Protein AF-A0A553I169-F1 (afdb_monomer_lite)

Structure (mmCIF, N/CA/C/O backbone):
data_AF-A0A553I169-F1
#
_entry.id   AF-A0A553I169-F1
#
loop_
_atom_site.group_PDB
_atom_site.id
_atom_site.type_symbol
_atom_site.label_atom_id
_atom_site.label_alt_id
_atom_site.label_comp_id
_atom_site.label_asym_id
_atom_site.label_entity_id
_atom_site.label_seq_id
_atom_site.pdbx_PDB_ins_code
_atom_site.Cartn_x
_atom_site.Cartn_y
_atom_site.Cartn_z
_atom_site.occupancy
_atom_site.B_iso_or_equiv
_atom_site.auth_seq_id
_atom_site.auth_comp_id
_atom_site.auth_asym_id
_atom_site.auth_atom_id
_atom_site.pdbx_PDB_model_num
ATOM 1 N N . MET A 1 1 ? 27.462 -7.747 -18.722 1.00 52.16 1 MET A N 1
ATOM 2 C CA . MET A 1 1 ? 27.311 -6.477 -17.976 1.00 52.16 1 MET A CA 1
ATOM 3 C C . MET A 1 1 ? 26.216 -5.597 -18.587 1.00 52.16 1 MET A C 1
ATOM 5 O O . MET A 1 1 ? 26.545 -4.755 -19.415 1.00 52.16 1 MET A O 1
ATOM 9 N N . PRO A 1 2 ? 24.938 -5.774 -18.204 1.00 53.59 2 PRO A N 1
ATOM 10 C CA . PRO A 1 2 ? 23.901 -4.825 -18.609 1.00 53.59 2 PRO A CA 1
ATOM 11 C C . PRO A 1 2 ? 22.921 -4.260 -17.538 1.00 53.59 2 PRO A C 1
ATOM 13 O O . PRO A 1 2 ? 22.126 -3.408 -17.933 1.00 53.59 2 PRO A O 1
ATOM 16 N N . PRO A 1 3 ? 22.931 -4.581 -16.216 1.00 69.00 3 PRO A N 1
ATOM 17 C CA . PRO A 1 3 ? 21.865 -4.085 -15.322 1.00 69.00 3 PRO A CA 1
ATOM 18 C C . PRO A 1 3 ? 21.995 -2.585 -15.006 1.00 69.00 3 PRO A C 1
ATOM 20 O O . PRO A 1 3 ? 21.016 -1.916 -14.676 1.00 69.00 3 PRO A O 1
ATOM 23 N N . PHE A 1 4 ? 23.213 -2.036 -15.104 1.00 82.69 4 PHE A N 1
ATOM 24 C CA . PHE A 1 4 ? 23.515 -0.658 -14.706 1.00 82.69 4 PHE A CA 1
ATOM 25 C C . PHE A 1 4 ? 22.895 0.379 -15.637 1.00 82.69 4 PHE A C 1
ATOM 27 O O . PHE A 1 4 ? 22.300 1.339 -15.160 1.00 82.69 4 PHE A O 1
ATOM 34 N N . ALA A 1 5 ? 22.970 0.171 -16.954 1.00 87.75 5 ALA A N 1
ATOM 35 C CA . ALA A 1 5 ? 22.413 1.115 -17.919 1.00 87.75 5 ALA A CA 1
ATOM 36 C C . ALA A 1 5 ? 20.886 1.236 -17.776 1.00 87.75 5 ALA A C 1
ATOM 38 O O . ALA A 1 5 ? 20.375 2.353 -17.684 1.00 87.75 5 ALA A O 1
ATOM 39 N N . VAL A 1 6 ? 20.180 0.101 -17.666 1.00 89.06 6 VAL A N 1
ATOM 40 C CA . VAL A 1 6 ? 18.721 0.068 -17.455 1.00 89.06 6 VAL A CA 1
ATOM 41 C C . VAL A 1 6 ? 18.360 0.708 -16.110 1.00 89.06 6 VAL A C 1
ATOM 43 O O . VAL A 1 6 ? 17.487 1.571 -16.050 1.00 89.06 6 VAL A O 1
ATOM 46 N N . SER A 1 7 ? 19.083 0.370 -15.035 1.00 88.50 7 SER A N 1
ATOM 47 C CA . SER A 1 7 ? 18.861 0.969 -13.709 1.00 88.50 7 SER A CA 1
ATOM 48 C C . SER A 1 7 ? 19.050 2.490 -13.729 1.00 88.50 7 SER A C 1
ATOM 50 O O . SER A 1 7 ? 18.221 3.224 -13.194 1.00 88.50 7 SER A O 1
ATOM 52 N N . CYS A 1 8 ? 20.102 2.997 -14.383 1.00 89.50 8 CYS A N 1
ATOM 53 C CA . CYS A 1 8 ? 20.319 4.434 -14.552 1.00 89.50 8 CYS A CA 1
ATOM 54 C C . CYS A 1 8 ? 19.225 5.099 -15.393 1.00 89.50 8 CYS A C 1
ATOM 56 O O . CYS A 1 8 ? 18.852 6.236 -15.101 1.00 89.50 8 CYS A O 1
ATOM 58 N N . ALA A 1 9 ? 18.709 4.414 -16.417 1.00 92.50 9 ALA A N 1
ATOM 59 C CA . ALA A 1 9 ? 17.597 4.910 -17.219 1.00 92.50 9 ALA A CA 1
ATOM 60 C C . ALA A 1 9 ? 16.331 5.082 -16.369 1.00 92.50 9 ALA A C 1
ATOM 62 O O . ALA A 1 9 ? 15.716 6.148 -16.415 1.00 92.50 9 ALA A O 1
ATOM 63 N N . VAL A 1 10 ? 16.005 4.086 -15.536 1.00 92.06 10 VAL A N 1
ATOM 64 C CA . VAL A 1 10 ? 14.872 4.136 -14.598 1.00 92.06 10 VAL A CA 1
ATOM 65 C C . VAL A 1 10 ? 15.069 5.228 -13.544 1.00 92.06 10 VAL A C 1
ATOM 67 O O . VAL A 1 10 ? 14.184 6.062 -13.369 1.00 92.06 10 VAL A O 1
ATOM 70 N N . LEU A 1 11 ? 16.244 5.297 -12.902 1.00 90.94 11 LEU A N 1
ATOM 71 C CA . LEU A 1 11 ? 16.564 6.321 -11.893 1.00 90.94 11 LEU A CA 1
ATOM 72 C C . LEU A 1 11 ? 16.390 7.745 -12.421 1.00 90.94 11 LEU A C 1
ATOM 74 O O . LEU A 1 11 ? 15.951 8.634 -11.699 1.00 90.94 11 LEU A O 1
ATOM 78 N N . ARG A 1 12 ? 16.744 7.962 -13.688 1.00 92.88 12 ARG A N 1
ATOM 79 C CA . ARG A 1 12 ? 16.641 9.267 -14.346 1.00 92.88 12 ARG A CA 1
ATOM 80 C C . ARG A 1 12 ? 15.299 9.482 -15.047 1.00 92.88 12 ARG A C 1
ATOM 82 O O . ARG A 1 12 ? 15.138 10.519 -15.680 1.00 92.88 12 ARG A O 1
ATOM 89 N N . SER A 1 13 ? 14.376 8.514 -14.990 1.00 92.62 13 SER A N 1
ATOM 90 C CA . SER A 1 13 ? 13.138 8.490 -15.789 1.00 92.62 13 SER A CA 1
ATOM 91 C C . SER A 1 13 ? 13.378 8.829 -17.272 1.00 92.62 13 SER A C 1
ATOM 93 O O . SER A 1 13 ? 12.584 9.512 -17.917 1.00 92.62 13 SER A O 1
ATOM 95 N N . ASN A 1 14 ? 14.512 8.386 -17.826 1.00 95.62 14 ASN A N 1
ATOM 96 C CA . ASN A 1 14 ? 14.906 8.687 -19.198 1.00 95.62 14 ASN A CA 1
ATOM 97 C C . ASN A 1 14 ? 14.327 7.630 -20.144 1.00 95.62 14 ASN A C 1
ATOM 99 O O . ASN A 1 14 ? 14.966 6.614 -20.410 1.00 95.62 14 ASN A O 1
ATOM 103 N N . LEU A 1 15 ? 13.125 7.892 -20.664 1.00 95.50 15 LEU A N 1
ATOM 104 C CA . LEU A 1 15 ? 12.376 6.952 -21.509 1.00 95.50 15 LEU A CA 1
ATOM 105 C C . LEU A 1 15 ? 13.131 6.549 -22.785 1.00 95.50 15 LEU A C 1
ATOM 107 O O . LEU A 1 15 ? 13.039 5.401 -23.206 1.00 95.50 15 LEU A O 1
ATOM 111 N N . LYS A 1 16 ? 13.916 7.461 -23.378 1.00 95.38 16 LYS A N 1
ATOM 112 C CA . LYS A 1 16 ? 14.703 7.178 -24.591 1.00 95.38 16 LYS A CA 1
ATOM 113 C C . LYS A 1 16 ? 15.880 6.250 -24.302 1.00 95.38 16 LYS A C 1
ATOM 115 O O . LYS A 1 16 ? 16.169 5.350 -25.080 1.00 95.38 16 LYS A O 1
ATOM 120 N N . LEU A 1 17 ? 16.577 6.474 -23.188 1.00 92.62 17 LEU A N 1
ATOM 121 C CA . LEU A 1 17 ? 17.628 5.554 -22.761 1.00 92.62 17 LEU A CA 1
ATOM 122 C C . LEU A 1 17 ? 17.018 4.207 -22.373 1.00 92.62 17 LEU A C 1
ATOM 124 O O . LEU A 1 17 ? 17.560 3.173 -22.741 1.00 92.62 17 LEU A O 1
ATOM 128 N N . LEU A 1 18 ? 15.873 4.226 -21.688 1.00 93.38 18 LEU A N 1
ATOM 129 C CA . LEU A 1 18 ? 15.174 3.017 -21.286 1.00 93.38 18 LEU A CA 1
ATOM 130 C C . LEU A 1 18 ? 14.779 2.179 -22.505 1.00 93.38 18 LEU A C 1
ATOM 132 O O . LEU A 1 18 ? 15.125 1.004 -22.533 1.00 93.38 18 LEU A O 1
ATOM 136 N N . SER A 1 19 ? 14.154 2.767 -23.533 1.00 93.62 19 SER A N 1
ATOM 137 C CA . SER A 1 19 ? 13.782 2.037 -24.755 1.00 93.62 19 SER A CA 1
ATOM 138 C C . SER A 1 19 ? 14.992 1.383 -25.420 1.00 93.62 19 SER A C 1
ATOM 140 O O . SER A 1 19 ? 14.966 0.185 -25.674 1.00 93.62 19 SER A O 1
ATOM 142 N N . LEU A 1 20 ? 16.087 2.133 -25.595 1.00 91.88 20 LEU A N 1
ATOM 143 C CA . LEU A 1 20 ? 17.334 1.612 -26.165 1.00 91.88 20 LEU A CA 1
ATOM 144 C C . LEU A 1 20 ? 17.902 0.452 -25.343 1.00 91.88 20 LEU A C 1
ATOM 146 O O . LEU A 1 20 ? 18.415 -0.512 -25.897 1.00 91.88 20 LEU A O 1
ATOM 150 N N . THR A 1 21 ? 17.825 0.538 -24.014 1.00 90.00 21 THR A N 1
ATOM 151 C CA . THR A 1 21 ? 18.321 -0.535 -23.149 1.00 90.00 21 THR A CA 1
ATOM 152 C C . THR A 1 21 ? 17.397 -1.751 -23.114 1.00 90.00 21 THR A C 1
ATOM 154 O O . THR A 1 21 ? 17.889 -2.853 -22.924 1.00 90.00 21 THR A O 1
ATOM 157 N N . LEU A 1 22 ? 16.088 -1.581 -23.313 1.00 89.31 22 LEU A N 1
ATOM 158 C CA . LEU A 1 22 ? 15.131 -2.690 -23.370 1.00 89.31 22 LEU A CA 1
ATOM 159 C C . LEU A 1 22 ? 15.202 -3.458 -24.701 1.00 89.31 22 LEU A C 1
ATOM 161 O O . LEU A 1 22 ? 14.877 -4.636 -24.742 1.00 89.31 22 LEU A O 1
ATOM 165 N N . GLU A 1 23 ? 15.647 -2.816 -25.783 1.00 88.62 23 GLU A N 1
ATOM 166 C CA . GLU A 1 23 ? 15.855 -3.465 -27.090 1.00 88.62 23 GLU A CA 1
ATOM 167 C C . GLU A 1 23 ? 17.061 -4.415 -27.107 1.00 88.62 23 GLU A C 1
ATOM 169 O O . GLU A 1 23 ? 17.112 -5.365 -27.891 1.00 88.62 23 GLU A O 1
ATOM 174 N N . VAL A 1 24 ? 18.047 -4.176 -26.243 1.00 85.94 24 VAL A N 1
ATOM 175 C CA . VAL A 1 24 ? 19.150 -5.115 -26.044 1.00 85.94 24 VAL A CA 1
ATOM 176 C C . VAL A 1 24 ? 18.611 -6.252 -25.177 1.00 85.94 24 VAL A C 1
ATOM 178 O O . VAL A 1 24 ? 18.041 -5.970 -24.130 1.00 85.94 24 VAL A O 1
ATOM 181 N N . ASN A 1 25 ? 18.792 -7.513 -25.599 1.00 76.69 25 ASN A N 1
ATOM 182 C CA . ASN A 1 25 ? 18.323 -8.736 -24.917 1.00 76.69 25 ASN A CA 1
ATOM 183 C C . ASN A 1 25 ? 18.993 -8.928 -23.538 1.00 76.69 25 ASN A C 1
ATOM 185 O O . ASN A 1 25 ? 19.848 -9.792 -23.335 1.00 76.69 25 ASN A O 1
ATOM 189 N N . ILE A 1 26 ? 18.669 -8.029 -22.619 1.00 79.62 26 ILE A N 1
ATOM 190 C CA . ILE A 1 26 ? 19.157 -7.924 -21.256 1.00 79.62 26 ILE A CA 1
ATOM 191 C C . ILE A 1 26 ? 18.136 -8.619 -20.368 1.00 79.62 26 ILE A C 1
ATOM 193 O O . ILE A 1 26 ? 16.936 -8.465 -20.558 1.00 79.62 26 ILE A O 1
ATOM 197 N N . ASP A 1 27 ? 18.613 -9.330 -19.353 1.00 81.44 27 ASP A N 1
ATOM 198 C CA . ASP A 1 27 ? 17.751 -9.799 -18.274 1.00 81.44 27 ASP A CA 1
ATOM 199 C C . ASP A 1 27 ? 17.153 -8.597 -17.517 1.00 81.44 27 ASP A C 1
ATOM 201 O O . ASP A 1 27 ? 17.827 -7.944 -16.714 1.00 81.44 27 ASP A O 1
ATOM 205 N N . HIS A 1 28 ? 15.893 -8.273 -17.818 1.00 79.12 28 HIS A N 1
ATOM 206 C CA . HIS A 1 28 ? 15.157 -7.171 -17.197 1.00 79.12 28 HIS A CA 1
ATOM 207 C C . HIS A 1 28 ? 14.684 -7.492 -15.768 1.00 79.12 28 HIS A C 1
ATOM 209 O O . HIS A 1 28 ? 14.192 -6.599 -15.078 1.00 79.12 28 HIS A O 1
ATOM 215 N N . ASN A 1 29 ? 14.867 -8.732 -15.307 1.00 80.50 29 ASN A N 1
ATOM 216 C CA . ASN A 1 29 ? 14.514 -9.180 -13.960 1.00 80.50 29 ASN A CA 1
ATOM 217 C C . ASN A 1 29 ? 15.725 -9.221 -13.023 1.00 80.50 29 ASN A C 1
ATOM 219 O O . ASN A 1 29 ? 15.585 -9.502 -11.831 1.00 80.50 29 ASN A O 1
ATOM 223 N N . ALA A 1 30 ? 16.914 -8.878 -13.529 1.00 73.88 30 ALA A N 1
ATOM 224 C CA . ALA A 1 30 ? 18.089 -8.691 -12.699 1.00 73.88 30 ALA A CA 1
ATOM 225 C C . ALA A 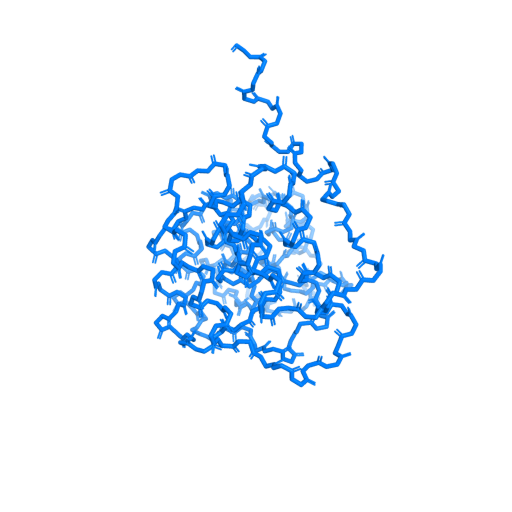1 30 ? 17.801 -7.659 -11.594 1.00 73.88 30 ALA A C 1
ATOM 227 O O . ALA A 1 30 ? 17.302 -6.559 -11.855 1.00 73.88 30 ALA A O 1
ATOM 228 N N . SER A 1 31 ? 18.142 -8.012 -10.351 1.00 72.50 31 SER A N 1
ATOM 229 C CA . SER A 1 31 ? 17.978 -7.117 -9.204 1.00 72.50 31 SER A CA 1
ATOM 230 C C . SER A 1 31 ? 18.647 -5.773 -9.477 1.00 72.50 31 SER A C 1
ATOM 232 O O . SER A 1 31 ? 19.789 -5.702 -9.944 1.00 72.50 31 SER A O 1
ATOM 234 N N . THR A 1 32 ? 17.951 -4.694 -9.129 1.00 72.25 32 THR A N 1
ATOM 235 C CA . THR A 1 32 ? 18.554 -3.361 -9.115 1.00 72.25 32 THR A CA 1
ATOM 236 C C . THR A 1 32 ? 19.642 -3.278 -8.042 1.00 72.25 32 THR A C 1
ATOM 238 O O . THR A 1 32 ? 19.737 -4.124 -7.148 1.00 72.25 32 THR A O 1
ATOM 241 N N . PHE A 1 33 ? 20.491 -2.253 -8.129 1.00 67.12 33 PHE A N 1
ATOM 242 C CA . PHE A 1 33 ? 21.514 -2.004 -7.115 1.00 67.12 33 PHE A CA 1
ATOM 243 C C . PHE A 1 33 ? 20.865 -1.685 -5.759 1.00 67.12 33 PHE A C 1
ATOM 245 O O . PHE A 1 33 ? 20.142 -0.698 -5.629 1.00 67.12 33 PHE A O 1
ATOM 252 N N . GLY A 1 34 ? 21.181 -2.479 -4.733 1.00 65.62 34 GLY A N 1
ATOM 253 C CA . GLY A 1 34 ? 20.819 -2.202 -3.341 1.00 65.62 34 GLY A CA 1
ATOM 254 C C . GLY A 1 34 ? 19.431 -2.703 -2.930 1.00 65.62 34 GLY A C 1
ATOM 255 O O . GLY A 1 34 ? 19.022 -3.804 -3.276 1.00 65.62 34 GLY A O 1
ATOM 256 N N . THR A 1 35 ? 18.720 -1.901 -2.136 1.00 64.19 35 THR A N 1
ATOM 257 C CA . THR A 1 35 ? 17.487 -2.281 -1.414 1.00 64.19 35 THR A CA 1
ATOM 258 C C . THR A 1 35 ? 16.192 -1.982 -2.181 1.00 64.19 35 THR A C 1
ATOM 260 O O . THR A 1 35 ? 15.101 -1.992 -1.604 1.00 64.19 35 THR A O 1
ATOM 263 N N . TYR A 1 36 ? 16.286 -1.656 -3.473 1.00 68.44 36 TYR A N 1
ATOM 264 C CA . TYR A 1 36 ? 15.130 -1.247 -4.279 1.00 68.44 36 TYR A CA 1
ATOM 265 C C . TYR A 1 36 ? 14.386 -2.419 -4.933 1.00 68.44 36 TYR A C 1
ATOM 267 O O . TYR A 1 36 ? 13.256 -2.227 -5.372 1.00 68.44 36 TYR A O 1
ATOM 275 N N . GLY A 1 37 ? 14.955 -3.629 -4.945 1.00 80.00 37 GLY A N 1
ATOM 276 C CA . GLY A 1 37 ? 14.309 -4.809 -5.526 1.00 80.00 37 GLY A CA 1
ATOM 277 C C . GLY A 1 37 ? 14.298 -4.768 -7.058 1.00 80.00 37 GLY A C 1
ATOM 278 O O . GLY A 1 37 ? 15.352 -4.614 -7.680 1.00 80.00 37 GLY A O 1
ATOM 279 N N . THR A 1 38 ? 13.120 -4.912 -7.671 1.00 87.12 38 THR A N 1
ATOM 280 C CA . THR A 1 38 ? 12.942 -4.934 -9.135 1.00 87.12 38 THR A CA 1
ATOM 281 C C . THR A 1 38 ? 13.004 -3.537 -9.763 1.00 87.12 38 THR A C 1
ATOM 283 O O . THR A 1 38 ? 12.802 -2.515 -9.099 1.00 87.12 38 THR A O 1
ATOM 286 N N . LEU A 1 39 ? 13.245 -3.473 -11.079 1.00 90.62 39 LEU A N 1
ATOM 287 C CA . LEU A 1 39 ? 13.187 -2.216 -11.839 1.00 90.62 39 LEU A CA 1
ATOM 288 C C . LEU A 1 39 ? 11.803 -1.562 -11.761 1.00 90.62 39 LEU A C 1
ATOM 290 O O . LEU A 1 39 ? 11.708 -0.337 -11.676 1.00 90.62 39 LEU A O 1
ATOM 294 N N . LEU A 1 40 ? 10.737 -2.370 -11.755 1.00 92.06 40 LEU A N 1
ATOM 295 C CA . LEU A 1 40 ? 9.370 -1.876 -11.612 1.00 92.06 40 LEU A CA 1
ATOM 296 C C . LEU A 1 40 ? 9.160 -1.222 -10.244 1.00 92.06 40 LEU A C 1
ATOM 298 O O . LEU A 1 40 ? 8.674 -0.094 -10.173 1.00 92.06 40 LEU A O 1
ATOM 302 N N . ARG A 1 41 ? 9.598 -1.874 -9.163 1.00 88.50 41 ARG A N 1
ATOM 303 C CA . ARG A 1 41 ? 9.516 -1.311 -7.811 1.00 88.50 41 ARG A CA 1
ATOM 304 C C . ARG A 1 41 ? 10.289 -0.002 -7.690 1.00 88.50 41 ARG A C 1
ATOM 306 O O . ARG A 1 41 ? 9.804 0.943 -7.065 1.00 88.50 41 ARG A O 1
ATOM 313 N N . LEU A 1 42 ? 11.458 0.094 -8.321 1.00 89.06 42 LEU A N 1
ATOM 314 C CA . LEU A 1 42 ? 12.205 1.346 -8.397 1.00 89.06 42 LEU A CA 1
ATOM 315 C C . LEU A 1 42 ? 11.410 2.441 -9.131 1.00 89.06 42 LEU A C 1
ATOM 317 O O . LEU A 1 42 ? 11.284 3.549 -8.612 1.00 89.06 42 LEU A O 1
ATOM 321 N N . ALA A 1 43 ? 10.822 2.135 -10.290 1.00 92.75 43 ALA A N 1
ATOM 322 C CA . ALA A 1 43 ? 10.007 3.084 -11.050 1.00 92.75 43 ALA A CA 1
ATOM 323 C C . ALA A 1 43 ? 8.779 3.579 -10.259 1.00 92.75 43 ALA A C 1
ATOM 325 O O . ALA A 1 43 ? 8.507 4.781 -10.225 1.00 92.75 43 ALA A O 1
ATOM 326 N N . LEU A 1 44 ? 8.088 2.673 -9.560 1.00 91.25 44 LEU A N 1
ATOM 327 C CA . LEU A 1 44 ? 6.946 2.983 -8.695 1.00 91.25 44 LEU A CA 1
ATOM 328 C C . LEU A 1 44 ? 7.350 3.799 -7.453 1.00 91.25 44 LEU A C 1
ATOM 330 O O . LEU A 1 44 ? 6.599 4.661 -6.993 1.00 91.25 44 LEU A O 1
ATOM 334 N N . ARG A 1 45 ? 8.548 3.581 -6.896 1.00 87.94 45 ARG A N 1
ATOM 335 C CA . ARG A 1 45 ? 9.083 4.423 -5.809 1.00 87.94 45 ARG A CA 1
ATOM 336 C C . ARG A 1 45 ? 9.374 5.847 -6.276 1.00 87.94 45 ARG A C 1
ATOM 338 O O . ARG A 1 45 ? 9.117 6.781 -5.524 1.00 87.94 45 ARG A O 1
ATOM 345 N N . LEU A 1 46 ? 9.841 6.003 -7.512 1.00 89.94 46 LEU A N 1
ATOM 346 C CA . LEU A 1 46 ? 10.114 7.297 -8.145 1.00 89.94 46 LEU A CA 1
ATOM 347 C C . LEU A 1 46 ? 8.861 7.982 -8.719 1.00 89.94 46 LEU A C 1
ATOM 349 O O . LEU A 1 46 ? 8.988 9.029 -9.348 1.00 89.94 46 LEU A O 1
ATOM 353 N N . ASN A 1 47 ? 7.667 7.404 -8.529 1.00 92.69 47 ASN A N 1
ATOM 354 C CA . ASN A 1 47 ? 6.406 7.889 -9.101 1.00 92.69 47 ASN A CA 1
ATOM 355 C C . ASN A 1 47 ? 6.457 8.062 -10.637 1.00 92.69 47 ASN A C 1
ATOM 357 O O . ASN A 1 47 ? 5.883 8.985 -11.212 1.00 92.69 47 ASN A O 1
ATOM 361 N N . SER A 1 48 ? 7.189 7.181 -11.323 1.00 94.44 48 SER A N 1
ATOM 362 C CA . SER A 1 48 ? 7.393 7.257 -12.770 1.00 94.44 48 SER A CA 1
ATOM 363 C C . SER A 1 48 ? 6.444 6.296 -13.488 1.00 94.44 48 SER A C 1
ATOM 365 O O . SER A 1 48 ? 6.819 5.179 -13.858 1.00 94.44 48 SER A O 1
ATOM 367 N N . ILE A 1 49 ? 5.188 6.721 -13.672 1.00 93.50 49 ILE A N 1
ATOM 368 C CA . ILE A 1 49 ? 4.122 5.913 -14.297 1.00 93.50 49 ILE A CA 1
ATOM 369 C C . ILE A 1 49 ? 4.527 5.443 -15.700 1.00 93.50 49 ILE A C 1
ATOM 371 O O . ILE A 1 49 ? 4.472 4.253 -15.996 1.00 93.50 49 ILE A O 1
ATOM 375 N N . GLN A 1 50 ? 5.010 6.353 -16.553 1.00 95.50 50 GLN A N 1
ATOM 376 C CA . GLN A 1 50 ? 5.403 6.011 -17.927 1.00 95.50 50 GLN A CA 1
ATOM 377 C C . GLN A 1 50 ? 6.544 4.989 -17.969 1.00 95.50 50 GLN A C 1
ATOM 379 O O . GLN A 1 50 ? 6.499 4.035 -18.746 1.00 95.50 50 GLN A O 1
ATOM 384 N N . THR A 1 51 ? 7.532 5.138 -17.084 1.00 95.50 51 THR A N 1
ATOM 385 C CA . THR A 1 51 ? 8.616 4.158 -16.937 1.00 95.50 51 THR A CA 1
ATOM 386 C C . THR A 1 51 ? 8.066 2.806 -16.485 1.00 95.50 51 THR A C 1
ATOM 388 O O . THR A 1 51 ? 8.432 1.781 -17.050 1.00 95.50 51 THR A O 1
ATOM 391 N N . SER A 1 52 ? 7.131 2.793 -15.531 1.00 95.50 52 SER A N 1
ATOM 392 C CA . SER A 1 52 ? 6.483 1.567 -15.043 1.00 95.50 52 SER A CA 1
ATOM 393 C C . SER A 1 52 ? 5.722 0.843 -16.161 1.00 95.50 52 SER A C 1
ATOM 395 O O . SER A 1 52 ? 5.876 -0.365 -16.327 1.00 95.50 52 SER A O 1
ATOM 397 N N . ILE A 1 53 ? 4.976 1.577 -16.995 1.00 95.44 53 ILE A N 1
ATOM 398 C CA . ILE A 1 53 ? 4.272 1.027 -18.164 1.00 95.44 53 ILE A CA 1
ATOM 399 C C . ILE A 1 53 ? 5.260 0.436 -19.178 1.00 95.44 53 ILE A C 1
ATOM 401 O O . ILE A 1 53 ? 5.020 -0.651 -19.704 1.00 95.44 53 ILE A O 1
ATOM 405 N N . MET A 1 54 ? 6.370 1.125 -19.469 1.00 95.25 54 MET A N 1
ATOM 406 C CA . MET A 1 54 ? 7.402 0.606 -20.376 1.00 95.25 54 MET A CA 1
ATOM 407 C C . MET A 1 54 ? 8.034 -0.685 -19.849 1.00 95.25 54 MET A C 1
ATOM 409 O O . MET A 1 54 ? 8.183 -1.639 -20.608 1.00 95.25 54 MET A O 1
ATOM 413 N N . LEU A 1 55 ? 8.354 -0.736 -18.554 1.00 94.00 55 LEU A N 1
ATOM 414 C CA . LEU A 1 55 ? 8.917 -1.925 -17.910 1.00 94.00 55 LEU A CA 1
ATOM 415 C C . LEU A 1 55 ? 7.935 -3.104 -17.941 1.00 94.00 55 LEU A C 1
ATOM 417 O O . LEU A 1 55 ? 8.326 -4.217 -18.280 1.00 94.00 55 LEU A O 1
ATOM 421 N N . LEU A 1 56 ? 6.646 -2.862 -17.685 1.00 94.00 56 LEU A N 1
ATOM 422 C CA . LEU A 1 56 ? 5.620 -3.896 -17.834 1.00 94.00 56 LEU A CA 1
ATOM 423 C C . LEU A 1 56 ? 5.536 -4.394 -19.278 1.00 94.00 56 LEU A C 1
ATOM 425 O O . LEU A 1 56 ? 5.504 -5.598 -19.514 1.00 94.00 56 LEU A O 1
ATOM 429 N N . LYS A 1 57 ? 5.545 -3.509 -20.278 1.00 93.56 57 LYS A N 1
ATOM 430 C CA . LYS A 1 57 ? 5.544 -3.933 -21.690 1.00 93.56 57 LYS A CA 1
ATOM 431 C C . LYS A 1 57 ? 6.761 -4.787 -22.058 1.00 93.56 57 LYS A C 1
ATOM 433 O O . LYS A 1 57 ? 6.623 -5.666 -22.900 1.00 93.56 57 LYS A O 1
ATOM 438 N N . ALA A 1 58 ? 7.900 -4.568 -21.406 1.00 91.38 58 ALA A N 1
ATOM 439 C CA . ALA A 1 58 ? 9.107 -5.376 -21.572 1.00 91.38 58 ALA A CA 1
ATOM 440 C C . ALA A 1 58 ? 9.079 -6.723 -20.824 1.00 91.38 58 ALA A C 1
ATOM 442 O O . ALA A 1 58 ? 10.035 -7.485 -20.915 1.00 91.38 58 ALA A O 1
ATOM 443 N N . GLY A 1 59 ? 8.000 -7.032 -20.096 1.00 90.69 59 GLY A N 1
ATOM 444 C CA . GLY A 1 59 ? 7.848 -8.311 -19.401 1.00 90.69 59 GLY A CA 1
ATOM 445 C C . GLY A 1 59 ? 8.602 -8.401 -18.076 1.00 90.69 59 GLY A C 1
ATOM 446 O O . GLY A 1 59 ? 8.903 -9.507 -17.648 1.00 90.69 59 GLY A O 1
ATOM 447 N N . VAL A 1 60 ? 8.900 -7.264 -17.434 1.00 89.81 60 VAL A N 1
ATOM 448 C CA . VAL A 1 60 ? 9.514 -7.256 -16.097 1.00 89.81 60 VAL A CA 1
ATOM 449 C C . VAL A 1 60 ? 8.606 -7.948 -15.081 1.00 89.81 60 VAL A C 1
ATOM 451 O O . VAL A 1 60 ? 7.393 -7.708 -15.055 1.00 89.81 60 VAL A O 1
ATOM 454 N N . ASP A 1 61 ? 9.220 -8.757 -14.221 1.00 87.81 61 ASP A N 1
ATOM 455 C CA . ASP A 1 61 ? 8.564 -9.463 -13.133 1.00 87.81 61 ASP A CA 1
ATOM 456 C C . ASP A 1 61 ? 7.937 -8.479 -12.145 1.00 87.81 61 ASP A C 1
ATOM 458 O O . ASP A 1 61 ? 8.524 -7.487 -11.699 1.00 87.81 61 ASP A O 1
ATOM 462 N N . VAL A 1 62 ? 6.701 -8.796 -11.796 1.00 90.12 62 VAL A N 1
ATOM 463 C CA . VAL A 1 62 ? 5.858 -8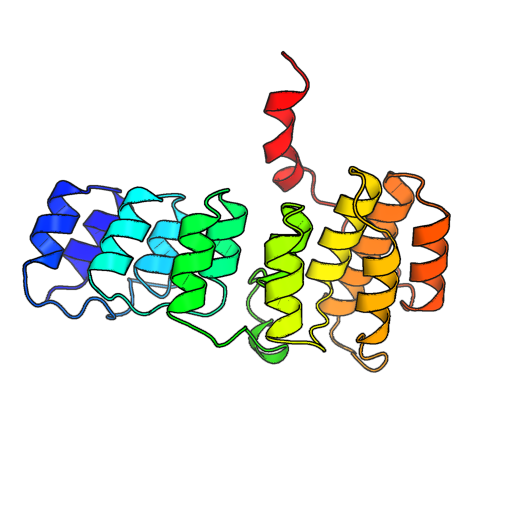.050 -10.870 1.00 90.12 62 VAL A CA 1
ATOM 464 C C . VAL A 1 62 ? 5.889 -8.722 -9.507 1.00 90.12 62 VAL A C 1
ATOM 466 O O . VAL A 1 62 ? 5.678 -9.929 -9.386 1.00 90.12 62 VAL A O 1
ATOM 469 N N . THR A 1 63 ? 6.119 -7.939 -8.463 1.00 85.94 63 THR A N 1
ATOM 470 C CA . THR A 1 63 ? 6.235 -8.433 -7.088 1.00 85.94 63 THR A CA 1
ATOM 471 C C . THR A 1 63 ? 5.041 -8.035 -6.232 1.00 85.94 63 THR A C 1
ATOM 473 O O . THR A 1 63 ? 4.212 -7.201 -6.615 1.00 85.94 63 THR A O 1
ATOM 476 N N . HIS A 1 64 ? 4.943 -8.654 -5.055 1.00 79.75 64 HIS A N 1
ATOM 477 C CA . HIS A 1 64 ? 3.926 -8.303 -4.076 1.00 79.75 64 HIS A CA 1
ATOM 478 C C . HIS A 1 64 ? 4.023 -6.808 -3.725 1.00 79.75 64 HIS A C 1
ATOM 480 O O . HIS A 1 64 ? 5.106 -6.236 -3.605 1.00 79.75 64 HIS A O 1
ATOM 486 N N . GLY A 1 65 ? 2.872 -6.143 -3.630 1.00 84.75 65 GLY A N 1
ATOM 487 C CA . GLY A 1 65 ? 2.793 -4.717 -3.307 1.00 84.75 65 GLY A CA 1
ATOM 488 C C . GLY A 1 65 ? 3.023 -3.748 -4.477 1.00 84.75 65 GLY A C 1
ATOM 489 O O . GLY A 1 65 ? 2.703 -2.569 -4.328 1.00 84.75 65 GLY A O 1
ATOM 490 N N . ASP A 1 66 ? 3.485 -4.192 -5.655 1.00 89.94 66 ASP A N 1
ATOM 491 C CA . ASP A 1 66 ? 3.623 -3.302 -6.823 1.00 89.94 66 ASP A CA 1
ATOM 492 C C . ASP A 1 66 ? 2.257 -2.754 -7.280 1.00 89.94 66 ASP A C 1
ATOM 494 O O . ASP A 1 66 ? 2.116 -1.560 -7.555 1.00 89.94 66 ASP A O 1
ATOM 498 N N . SER A 1 67 ? 1.216 -3.593 -7.268 1.00 91.44 67 SER A N 1
ATOM 499 C CA . SER A 1 67 ? -0.163 -3.187 -7.586 1.00 91.44 67 SER A CA 1
ATOM 500 C C . SER A 1 67 ? -0.725 -2.204 -6.557 1.00 91.44 67 SER A C 1
ATOM 502 O O . SER A 1 67 ? -1.352 -1.203 -6.916 1.00 91.44 67 SER A O 1
ATOM 504 N N . ALA A 1 68 ? -0.459 -2.454 -5.273 1.00 89.94 68 ALA A N 1
ATOM 505 C CA . ALA A 1 68 ? -0.843 -1.572 -4.180 1.00 89.94 68 ALA A CA 1
ATOM 506 C C . ALA A 1 68 ? -0.159 -0.207 -4.316 1.00 89.94 68 ALA A C 1
ATOM 508 O O . ALA A 1 68 ? -0.812 0.831 -4.214 1.00 89.94 68 ALA A O 1
ATOM 509 N N . ARG A 1 69 ? 1.142 -0.189 -4.629 1.00 90.50 69 ARG A N 1
ATOM 510 C CA . ARG A 1 69 ? 1.888 1.052 -4.839 1.00 90.50 69 ARG A CA 1
ATOM 511 C C . ARG A 1 69 ? 1.365 1.827 -6.042 1.00 90.50 69 ARG A C 1
ATOM 513 O O . ARG A 1 69 ? 1.119 3.016 -5.892 1.00 90.50 69 ARG A O 1
ATOM 520 N N . ALA A 1 70 ? 1.150 1.185 -7.190 1.00 92.38 70 ALA A N 1
ATOM 521 C CA . ALA A 1 70 ? 0.557 1.840 -8.359 1.00 92.38 70 ALA A CA 1
ATOM 522 C C . ALA A 1 70 ? -0.817 2.455 -8.041 1.00 92.38 70 ALA A C 1
ATOM 524 O O . ALA A 1 70 ? -1.082 3.602 -8.397 1.00 92.38 70 ALA A O 1
ATOM 525 N N . THR A 1 71 ? -1.638 1.737 -7.268 1.00 90.62 71 THR A N 1
ATOM 526 C CA . THR A 1 71 ? -2.935 2.232 -6.785 1.00 90.62 71 THR A CA 1
ATOM 527 C C . THR A 1 71 ? -2.779 3.493 -5.930 1.00 90.62 71 THR A C 1
ATOM 529 O O . THR A 1 71 ? -3.493 4.469 -6.151 1.00 90.62 71 THR A O 1
ATOM 532 N N . LEU A 1 72 ? -1.819 3.520 -4.998 1.00 89.56 72 LEU A N 1
ATOM 533 C CA . LEU A 1 72 ? -1.533 4.701 -4.170 1.00 89.56 72 LEU A CA 1
ATOM 534 C C . LEU A 1 72 ? -1.038 5.910 -4.971 1.00 89.56 72 LEU A C 1
ATOM 536 O O . LEU A 1 72 ? -1.247 7.042 -4.545 1.00 89.56 72 LEU A O 1
ATOM 540 N N . LEU A 1 73 ? -0.389 5.690 -6.117 1.00 89.62 73 LEU A N 1
ATOM 541 C CA . LEU A 1 73 ? 0.016 6.769 -7.024 1.00 89.62 73 LEU A CA 1
ATOM 542 C C . LEU A 1 73 ? -1.165 7.352 -7.821 1.00 89.62 73 LEU A C 1
ATOM 544 O O . LEU A 1 73 ? -0.985 8.316 -8.561 1.00 89.62 73 LEU A O 1
ATOM 548 N N . GLY A 1 74 ? -2.367 6.786 -7.678 1.00 87.88 74 GLY A N 1
ATOM 549 C CA . GLY A 1 74 ? -3.575 7.221 -8.374 1.00 87.88 74 GLY A CA 1
ATOM 550 C C . GLY A 1 74 ? -3.771 6.590 -9.754 1.00 87.88 74 GLY A C 1
ATOM 551 O O . GLY A 1 74 ? -4.788 6.860 -10.391 1.00 87.88 74 GLY A O 1
ATOM 552 N N . ASP A 1 75 ? -2.859 5.723 -10.207 1.00 91.44 75 ASP A N 1
ATOM 553 C CA . ASP A 1 75 ? -2.989 5.016 -11.483 1.00 91.44 75 ASP A CA 1
ATOM 554 C C . ASP A 1 75 ? -3.635 3.639 -11.281 1.00 91.44 75 ASP A C 1
ATOM 556 O O . ASP A 1 75 ? -2.985 2.612 -11.053 1.00 91.44 75 ASP A O 1
ATOM 560 N N . GLN A 1 76 ? -4.965 3.636 -11.330 1.00 89.12 76 GLN A N 1
ATOM 561 C CA . GLN A 1 76 ? -5.768 2.434 -11.120 1.00 89.12 76 GLN A CA 1
ATOM 562 C C . GLN A 1 76 ? -5.604 1.413 -12.247 1.00 89.12 76 GLN A C 1
ATOM 564 O O . GLN A 1 76 ? -5.689 0.210 -11.994 1.00 89.12 76 GLN A O 1
ATOM 569 N N . ASP A 1 77 ? -5.389 1.874 -13.478 1.00 91.62 77 ASP A N 1
ATOM 570 C CA . ASP A 1 77 ? -5.253 0.995 -14.636 1.00 91.62 77 ASP A CA 1
ATOM 571 C C . ASP A 1 77 ? -3.906 0.280 -14.597 1.00 91.62 77 ASP A C 1
ATOM 573 O O . ASP A 1 77 ? -3.853 -0.936 -14.787 1.00 91.62 77 ASP A O 1
ATOM 577 N N . LEU A 1 78 ? -2.841 0.993 -14.220 1.00 92.81 78 LEU A N 1
ATOM 578 C CA . LEU A 1 78 ? -1.546 0.391 -13.927 1.00 92.81 78 LEU A CA 1
ATOM 579 C C . LEU A 1 78 ? -1.644 -0.619 -12.776 1.00 92.81 78 LEU A C 1
ATOM 581 O O . LEU A 1 78 ? -1.136 -1.733 -12.896 1.00 92.81 78 LEU A O 1
ATOM 585 N N . GLY A 1 79 ? -2.331 -0.269 -11.683 1.00 92.06 79 GLY A N 1
ATOM 586 C CA . GLY A 1 79 ? -2.550 -1.181 -10.556 1.00 92.06 79 GLY A CA 1
ATOM 587 C C . GLY A 1 79 ? -3.262 -2.474 -10.967 1.00 92.06 79 GLY A C 1
ATOM 588 O O . GLY A 1 79 ? -2.819 -3.566 -10.602 1.00 92.06 79 GLY A O 1
ATOM 589 N N . LYS A 1 80 ? -4.319 -2.369 -11.783 1.00 90.12 80 LYS A N 1
ATOM 590 C CA . LYS A 1 80 ? -5.045 -3.522 -12.341 1.00 90.12 80 LYS A CA 1
ATOM 591 C C . LYS A 1 80 ? -4.179 -4.345 -13.287 1.00 90.12 80 LYS A C 1
ATOM 593 O O . LYS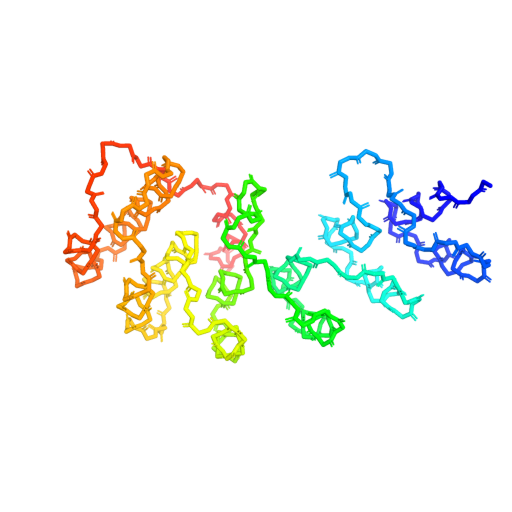 A 1 80 ? -4.237 -5.570 -13.234 1.00 90.12 80 LYS A O 1
ATOM 598 N N . GLU A 1 81 ? -3.389 -3.703 -14.140 1.00 92.06 81 GLU A N 1
ATOM 599 C CA . GLU A 1 81 ? -2.496 -4.394 -15.071 1.00 92.06 81 GLU A CA 1
ATOM 600 C C . GLU A 1 81 ? -1.417 -5.192 -14.329 1.00 92.06 81 GLU A C 1
ATOM 602 O O . GLU A 1 81 ? -1.187 -6.361 -14.638 1.00 92.06 81 GLU A O 1
ATOM 607 N N . ILE A 1 82 ? -0.813 -4.611 -13.288 1.00 92.25 82 ILE A N 1
ATOM 608 C CA . ILE A 1 82 ? 0.137 -5.320 -12.419 1.00 92.25 82 ILE A CA 1
ATOM 609 C C . ILE A 1 82 ? -0.548 -6.514 -11.745 1.00 92.25 82 ILE A C 1
ATOM 611 O O . ILE A 1 82 ? -0.024 -7.627 -11.764 1.00 92.25 82 ILE A O 1
ATOM 615 N N . LEU A 1 83 ? -1.753 -6.309 -11.207 1.00 89.19 83 LEU A N 1
ATOM 616 C CA . LEU A 1 83 ? -2.529 -7.349 -10.528 1.00 89.19 83 LEU A CA 1
ATOM 617 C C . LEU A 1 83 ? -2.975 -8.493 -11.460 1.00 89.19 83 LEU A C 1
ATOM 619 O O . LEU A 1 83 ? -3.180 -9.626 -11.018 1.00 89.19 83 LEU A O 1
ATOM 623 N N . ARG A 1 84 ? -3.143 -8.219 -12.759 1.00 89.75 84 ARG A N 1
ATOM 624 C CA . ARG A 1 84 ? -3.404 -9.256 -13.770 1.00 89.75 84 ARG A CA 1
ATOM 625 C C . ARG A 1 84 ? -2.194 -10.152 -14.005 1.00 89.75 84 ARG A C 1
ATOM 627 O O . ARG A 1 84 ? -2.377 -11.327 -14.303 1.00 89.75 84 ARG A O 1
ATOM 634 N N . ARG A 1 85 ? -0.987 -9.600 -13.885 1.00 89.00 85 ARG A N 1
ATOM 635 C CA . ARG A 1 85 ? 0.276 -10.303 -14.144 1.00 89.00 85 ARG A CA 1
ATOM 636 C C . ARG A 1 85 ? 0.795 -11.064 -12.932 1.00 89.00 85 ARG A C 1
ATOM 638 O O . ARG A 1 85 ? 1.388 -12.120 -13.112 1.00 89.00 85 ARG A O 1
ATOM 645 N N . ASN A 1 86 ? 0.543 -10.565 -11.721 1.00 82.69 86 ASN A N 1
ATOM 646 C CA . ASN A 1 86 ? 0.814 -11.296 -10.487 1.00 82.69 86 ASN A CA 1
ATOM 647 C C . ASN A 1 86 ? -0.480 -11.492 -9.690 1.00 82.69 86 ASN A C 1
ATOM 649 O O . ASN A 1 86 ? -0.968 -10.540 -9.075 1.00 82.69 86 ASN A O 1
ATOM 653 N N . PRO A 1 87 ? -1.055 -12.708 -9.696 1.00 65.88 87 PRO A N 1
ATOM 654 C CA . PRO A 1 87 ? -2.280 -12.967 -8.968 1.00 65.88 87 PRO A CA 1
ATOM 655 C C . PRO A 1 87 ? -2.082 -13.130 -7.458 1.00 65.88 87 PRO A C 1
ATOM 657 O O . PRO A 1 87 ? -3.077 -13.062 -6.736 1.00 65.88 87 PRO A O 1
ATOM 660 N N . LEU A 1 88 ? -0.851 -13.358 -6.992 1.00 66.88 88 LEU A N 1
ATOM 661 C CA . LEU A 1 88 ? -0.560 -13.607 -5.586 1.00 66.88 88 LEU A CA 1
ATOM 662 C C . LEU A 1 88 ? -0.574 -12.284 -4.812 1.00 66.88 88 LEU A C 1
ATOM 664 O O . LEU A 1 88 ? 0.065 -11.304 -5.200 1.00 66.88 88 LEU A O 1
ATOM 668 N N . GLU A 1 89 ? -1.335 -12.250 -3.721 1.00 63.66 89 GLU A N 1
ATOM 669 C CA . GLU A 1 89 ? -1.264 -11.169 -2.741 1.00 63.66 89 GLU A CA 1
ATOM 670 C C . GLU A 1 89 ? -0.221 -11.507 -1.675 1.00 63.66 89 GLU A C 1
ATOM 672 O O . GLU A 1 89 ? -0.029 -12.677 -1.348 1.00 63.66 89 GLU A O 1
ATOM 677 N N . ALA A 1 90 ? 0.428 -10.472 -1.128 1.00 61.28 90 ALA A N 1
ATOM 678 C CA . ALA A 1 90 ? 1.298 -10.619 0.035 1.00 61.28 90 ALA A CA 1
ATOM 679 C C . ALA A 1 90 ? 0.537 -11.330 1.162 1.00 61.28 90 ALA A C 1
ATOM 681 O O . ALA A 1 90 ? -0.603 -10.968 1.478 1.00 61.28 90 ALA A O 1
ATOM 682 N N . THR A 1 91 ? 1.172 -12.326 1.762 1.00 59.84 91 THR A N 1
ATOM 683 C CA . THR A 1 91 ? 0.654 -12.999 2.953 1.00 59.84 91 THR A CA 1
ATOM 684 C C . THR A 1 91 ? 0.965 -12.179 4.206 1.00 59.84 91 THR A C 1
ATOM 686 O O . THR A 1 91 ? 1.756 -11.236 4.160 1.00 59.84 91 THR A O 1
ATOM 689 N N . GLU A 1 92 ? 0.342 -12.513 5.343 1.00 53.09 92 GLU A N 1
ATOM 690 C CA . GLU A 1 92 ? 0.668 -11.860 6.621 1.00 53.09 92 GLU A CA 1
ATOM 691 C C . GLU A 1 92 ? 2.157 -12.007 6.997 1.00 53.09 92 GLU A C 1
ATOM 693 O O . GLU A 1 92 ? 2.703 -11.123 7.654 1.00 53.09 92 GLU A O 1
ATOM 698 N N . ASP A 1 93 ? 2.835 -13.057 6.525 1.00 52.12 93 ASP A N 1
ATOM 699 C CA . ASP A 1 93 ? 4.256 -13.300 6.802 1.00 52.12 93 ASP A CA 1
ATOM 700 C C . ASP A 1 93 ? 5.192 -12.357 6.016 1.00 52.12 93 ASP A C 1
ATOM 702 O O . ASP A 1 93 ? 6.316 -12.099 6.444 1.00 52.12 93 ASP A O 1
ATOM 706 N N . ASP A 1 94 ? 4.719 -11.745 4.923 1.00 54.41 94 ASP A N 1
ATOM 707 C CA . ASP A 1 94 ? 5.484 -10.765 4.134 1.00 54.41 94 ASP A CA 1
ATOM 708 C C . ASP A 1 94 ? 5.490 -9.349 4.776 1.00 54.41 94 ASP A C 1
ATOM 710 O O . ASP A 1 94 ? 6.189 -8.434 4.316 1.00 54.41 94 ASP A O 1
ATOM 714 N N . LEU A 1 95 ? 4.727 -9.160 5.867 1.00 52.59 95 LEU A N 1
ATOM 715 C CA . LEU A 1 95 ? 4.483 -7.879 6.557 1.00 52.59 95 LEU A CA 1
ATOM 716 C C . LEU A 1 95 ? 5.641 -7.378 7.435 1.00 52.59 95 LEU A C 1
ATOM 718 O O . LEU A 1 95 ? 5.536 -6.304 8.045 1.00 52.59 95 LEU A O 1
ATOM 722 N N . GLU A 1 96 ? 6.754 -8.110 7.517 1.00 51.94 96 GLU A N 1
ATOM 723 C CA . GLU A 1 96 ? 7.979 -7.560 8.111 1.00 51.94 96 GLU A CA 1
ATOM 724 C C . GLU A 1 96 ? 8.485 -6.359 7.298 1.00 51.94 96 GLU A C 1
ATOM 726 O O . GLU A 1 96 ? 8.945 -5.354 7.858 1.00 51.94 96 GLU A O 1
ATOM 731 N N . SER A 1 97 ? 8.296 -6.405 5.977 1.00 55.81 97 SER A N 1
ATOM 732 C CA . SER A 1 97 ? 8.489 -5.258 5.102 1.00 55.81 97 SER A CA 1
ATOM 733 C C . SER A 1 97 ? 7.298 -4.306 5.257 1.00 55.81 97 SER A C 1
ATOM 735 O O . SER A 1 97 ? 6.150 -4.717 5.365 1.00 55.81 97 SER A O 1
ATOM 737 N N . SER A 1 98 ? 7.542 -3.001 5.331 1.00 57.84 98 SER A N 1
ATOM 738 C CA . SER A 1 98 ? 6.532 -1.943 5.503 1.00 57.84 98 SER A CA 1
ATOM 739 C C . SER A 1 98 ? 5.591 -1.771 4.296 1.00 57.84 98 SER A C 1
ATOM 741 O O . SER A 1 98 ? 5.270 -0.646 3.912 1.00 57.84 98 SER A O 1
ATOM 743 N N . GLU A 1 99 ? 5.244 -2.854 3.618 1.00 66.94 99 GLU A N 1
ATOM 744 C CA . GLU A 1 99 ? 4.618 -2.831 2.314 1.00 66.94 99 GLU A CA 1
ATOM 745 C C . GLU A 1 99 ? 3.106 -2.730 2.455 1.00 66.94 99 GLU A C 1
ATOM 747 O O . GLU A 1 99 ? 2.448 -3.467 3.190 1.00 66.94 99 GLU A O 1
ATOM 752 N N . VAL A 1 100 ? 2.552 -1.739 1.762 1.00 80.06 100 VAL A N 1
ATOM 753 C CA . VAL A 1 100 ? 1.115 -1.515 1.718 1.00 80.06 100 VAL A CA 1
ATOM 754 C C . VAL A 1 100 ? 0.480 -2.670 0.951 1.00 80.06 100 VAL A C 1
ATOM 756 O O . VAL A 1 100 ? 0.865 -2.951 -0.184 1.00 80.06 100 VAL A O 1
ATOM 759 N N . THR A 1 101 ? -0.502 -3.333 1.559 1.00 88.38 101 THR A N 1
ATOM 760 C CA . THR A 1 101 ? -1.273 -4.388 0.892 1.00 88.38 101 THR A CA 1
ATOM 761 C C . THR A 1 101 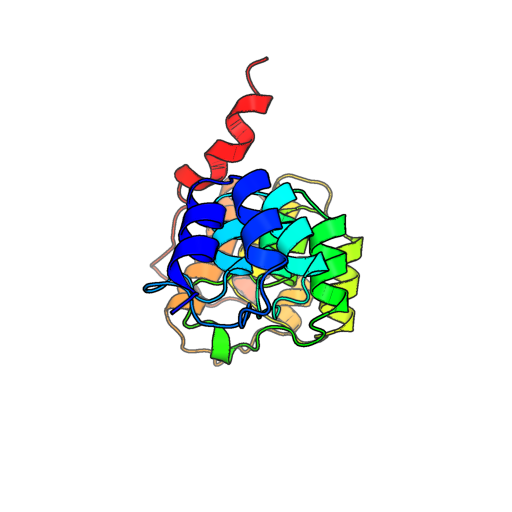? -2.220 -3.797 -0.146 1.00 88.38 101 THR A C 1
ATOM 763 O O . THR A 1 101 ? -2.606 -2.629 -0.056 1.00 88.38 101 THR A O 1
ATOM 766 N N . LEU A 1 102 ? -2.650 -4.608 -1.120 1.00 90.12 102 LEU A N 1
ATOM 767 C CA . LEU A 1 102 ? -3.638 -4.162 -2.107 1.00 90.12 102 LEU A CA 1
ATOM 768 C C . LEU A 1 102 ? -4.920 -3.682 -1.423 1.00 90.12 102 LEU A C 1
ATOM 770 O O . LEU A 1 102 ? -5.407 -2.604 -1.753 1.00 90.12 102 LEU A O 1
ATOM 774 N N . LEU A 1 103 ? -5.422 -4.433 -0.433 1.00 92.00 103 LEU A N 1
ATOM 775 C CA . LEU A 1 103 ? -6.592 -4.018 0.336 1.00 92.00 103 LEU A CA 1
ATOM 776 C C . LEU A 1 103 ? -6.349 -2.680 1.047 1.00 92.00 103 LEU A C 1
ATOM 778 O O . LEU A 1 103 ? -7.183 -1.785 0.948 1.00 92.00 103 LEU A O 1
ATOM 782 N N . GLY A 1 104 ? -5.202 -2.509 1.713 1.00 91.75 104 GLY A N 1
ATOM 783 C CA . GLY A 1 104 ? -4.853 -1.254 2.379 1.00 91.75 104 GLY A CA 1
ATOM 784 C C . GLY A 1 104 ? -4.821 -0.066 1.416 1.00 91.75 104 GLY A C 1
ATOM 785 O O . GLY A 1 104 ? -5.414 0.969 1.707 1.00 91.75 104 GLY A O 1
ATOM 786 N N . ALA A 1 105 ? -4.211 -0.226 0.238 1.00 91.19 105 ALA A N 1
ATOM 787 C CA . ALA A 1 105 ? -4.191 0.804 -0.800 1.00 91.19 105 ALA A CA 1
ATOM 788 C C . ALA A 1 105 ? -5.584 1.086 -1.384 1.00 91.19 105 ALA A C 1
ATOM 790 O O . ALA A 1 105 ? -5.943 2.243 -1.602 1.00 91.19 105 ALA A O 1
ATOM 791 N N . ALA A 1 106 ? -6.388 0.051 -1.625 1.00 92.62 106 ALA A N 1
ATOM 792 C CA . ALA A 1 106 ? -7.739 0.185 -2.159 1.00 92.62 106 ALA A CA 1
ATOM 793 C C . ALA A 1 106 ? -8.661 0.926 -1.181 1.00 92.62 106 ALA A C 1
ATOM 795 O O . ALA A 1 106 ? -9.370 1.850 -1.579 1.00 92.62 106 ALA A O 1
ATOM 796 N N . LEU A 1 107 ? -8.589 0.573 0.106 1.00 93.69 107 LEU A N 1
ATOM 797 C CA . LEU A 1 107 ? -9.269 1.283 1.186 1.00 93.69 107 LEU A CA 1
ATOM 798 C C . LEU A 1 107 ? -8.792 2.726 1.237 1.00 93.69 107 LEU A C 1
ATOM 800 O O . LEU A 1 107 ? -9.603 3.633 1.094 1.00 93.69 107 LEU A O 1
ATOM 804 N N . LEU A 1 108 ? -7.475 2.939 1.335 1.00 91.12 108 LEU A N 1
ATOM 805 C CA . LEU A 1 108 ? -6.876 4.265 1.436 1.00 91.12 108 LEU A CA 1
ATOM 806 C C . LEU A 1 108 ? -7.134 5.135 0.207 1.00 91.12 108 LEU A C 1
ATOM 808 O O . LEU A 1 108 ? -7.014 6.342 0.322 1.00 91.12 108 LEU A O 1
ATOM 812 N N . THR A 1 109 ? -7.509 4.594 -0.947 1.00 90.75 109 THR A N 1
ATOM 813 C CA . THR A 1 109 ? -7.895 5.385 -2.131 1.00 90.75 109 THR A CA 1
ATOM 814 C C . THR A 1 109 ? -9.409 5.510 -2.306 1.00 90.75 109 THR A C 1
ATOM 816 O O . THR A 1 109 ? -9.853 6.210 -3.211 1.00 90.75 109 THR A O 1
ATOM 819 N N . GLY A 1 110 ? -10.211 4.865 -1.452 1.00 91.25 110 GLY A N 1
ATOM 820 C CA . GLY A 1 110 ? -11.670 4.829 -1.574 1.00 91.25 110 GLY A CA 1
ATOM 821 C C . GLY A 1 110 ? -12.159 4.040 -2.794 1.00 91.25 110 GLY A C 1
ATOM 822 O O . GLY A 1 110 ? -13.286 4.229 -3.246 1.00 91.25 110 GLY A O 1
ATOM 823 N N . ASN A 1 111 ? -11.326 3.168 -3.368 1.00 90.62 111 ASN A N 1
ATOM 824 C CA . ASN A 1 111 ? -11.669 2.433 -4.579 1.00 90.62 111 ASN A CA 1
ATOM 825 C C . ASN A 1 111 ? -12.446 1.154 -4.247 1.00 90.62 111 ASN A C 1
ATOM 827 O O . ASN A 1 111 ? -11.866 0.077 -4.103 1.00 90.62 111 ASN A O 1
ATOM 831 N N . SER A 1 112 ? -13.775 1.255 -4.171 1.00 91.31 112 SER A N 1
ATOM 832 C CA . SER A 1 112 ? -14.645 0.120 -3.833 1.00 91.31 112 SER A CA 1
ATOM 833 C C . SER A 1 112 ? -14.493 -1.074 -4.784 1.00 91.31 112 SER A C 1
ATOM 835 O O . SER A 1 112 ? -14.616 -2.216 -4.345 1.00 91.31 112 SER A O 1
ATOM 837 N N . SER A 1 113 ? -14.187 -0.841 -6.067 1.00 91.38 113 SER A N 1
ATOM 838 C CA . SER A 1 113 ? -13.954 -1.923 -7.034 1.00 91.38 113 SER A CA 1
ATOM 839 C C . SER A 1 113 ? -12.686 -2.711 -6.699 1.00 91.38 113 SER A C 1
ATOM 841 O O . SER A 1 113 ? -12.719 -3.941 -6.703 1.00 91.38 113 SER A O 1
ATOM 843 N N . LEU A 1 114 ? -11.592 -2.027 -6.348 1.00 90.19 114 LEU A N 1
ATOM 844 C CA . LEU A 1 114 ? -10.360 -2.691 -5.913 1.00 90.19 114 LEU A CA 1
ATOM 845 C C . LEU A 1 114 ? -10.502 -3.340 -4.535 1.00 90.19 114 LEU A C 1
ATOM 847 O O . LEU A 1 114 ? -9.930 -4.401 -4.315 1.00 90.19 114 LEU A O 1
ATOM 851 N N . VAL A 1 115 ? -11.293 -2.759 -3.630 1.00 92.12 115 VAL A N 1
ATOM 852 C CA . VAL A 1 115 ? -11.607 -3.375 -2.331 1.00 92.12 115 VAL A CA 1
ATOM 853 C C . VAL A 1 115 ? -12.318 -4.722 -2.532 1.00 92.12 115 VAL A C 1
ATOM 855 O O . VAL A 1 115 ? -11.957 -5.717 -1.904 1.00 92.12 115 VAL A O 1
ATOM 858 N N . GLN A 1 116 ? -13.303 -4.780 -3.434 1.00 92.12 116 GLN A N 1
ATOM 859 C CA . GLN A 1 116 ? -13.992 -6.029 -3.774 1.00 92.12 116 GLN A CA 1
ATOM 860 C C . GLN A 1 116 ? -13.051 -7.051 -4.417 1.00 92.12 116 GLN A C 1
ATOM 862 O O . GLN A 1 116 ? -13.101 -8.227 -4.061 1.00 92.12 116 GLN A O 1
ATOM 867 N N . GLU A 1 117 ? -12.189 -6.609 -5.333 1.00 89.88 117 GLU A N 1
ATOM 868 C CA . GLU A 1 117 ? -11.215 -7.482 -5.991 1.00 89.88 117 GLU A CA 1
ATOM 869 C C . GLU A 1 117 ? -10.192 -8.050 -4.995 1.00 89.88 117 GLU A C 1
ATOM 871 O O . GLU A 1 117 ? -9.925 -9.250 -5.028 1.00 89.88 117 GLU A O 1
ATOM 876 N N . ALA A 1 118 ? -9.688 -7.231 -4.065 1.00 89.94 118 ALA A N 1
ATOM 877 C CA . ALA A 1 118 ? -8.768 -7.673 -3.018 1.00 89.94 118 ALA A CA 1
ATOM 878 C C . ALA A 1 118 ? -9.411 -8.748 -2.123 1.00 89.94 118 ALA A C 1
ATOM 880 O O . ALA A 1 118 ? -8.858 -9.828 -1.933 1.00 89.94 118 ALA A O 1
ATOM 881 N N . TRP A 1 119 ? -10.648 -8.536 -1.657 1.00 91.00 119 TRP A N 1
ATOM 882 C CA . TRP A 1 119 ? -11.351 -9.564 -0.876 1.00 91.00 119 TRP A CA 1
ATOM 883 C C . TRP A 1 119 ? -11.706 -10.815 -1.667 1.00 91.00 119 TRP A C 1
ATOM 885 O O . TRP A 1 119 ? -11.781 -11.895 -1.092 1.00 91.00 119 TRP A O 1
ATOM 895 N N . LYS A 1 120 ? -11.965 -10.702 -2.970 1.00 91.06 120 LYS A N 1
ATOM 896 C CA . LYS A 1 120 ? -12.211 -11.879 -3.807 1.00 91.06 120 LYS A CA 1
ATOM 897 C C . LYS A 1 120 ? -10.972 -12.774 -3.868 1.00 91.06 120 LYS A C 1
ATOM 899 O O . LYS A 1 120 ? -11.111 -13.993 -3.925 1.00 91.06 120 LYS A O 1
ATOM 904 N N . ARG A 1 121 ? -9.782 -12.171 -3.866 1.00 86.75 121 ARG A N 1
ATOM 905 C CA . ARG A 1 121 ? -8.490 -12.869 -3.918 1.00 86.75 121 ARG A CA 1
ATOM 906 C C . ARG A 1 121 ? -8.078 -13.416 -2.566 1.00 86.75 121 ARG A C 1
ATOM 908 O O . ARG A 1 121 ? -7.641 -14.559 -2.487 1.00 86.75 121 ARG A O 1
ATOM 915 N N . ASN A 1 122 ? -8.267 -12.624 -1.518 1.00 88.12 122 ASN A N 1
ATOM 916 C CA . ASN A 1 122 ? -7.963 -13.013 -0.154 1.00 88.12 122 ASN A CA 1
ATOM 917 C C . ASN A 1 122 ? -9.147 -12.683 0.772 1.00 88.12 122 ASN A C 1
ATOM 919 O O . ASN A 1 122 ? -9.192 -11.610 1.377 1.00 88.12 122 ASN A O 1
ATOM 923 N N . PRO A 1 123 ? -10.140 -13.584 0.897 1.00 87.38 123 PRO A N 1
ATOM 924 C CA . PRO A 1 123 ? -11.346 -13.315 1.681 1.00 87.38 123 PRO A CA 1
ATOM 925 C C . PRO A 1 123 ? -11.084 -13.083 3.166 1.00 87.38 123 PRO A C 1
ATOM 927 O O . PRO A 1 123 ? -11.865 -12.387 3.808 1.00 87.38 123 PRO A O 1
ATOM 930 N N . THR A 1 124 ? -9.998 -13.652 3.689 1.00 85.44 124 THR A N 1
ATOM 931 C CA . THR A 1 124 ? -9.607 -13.591 5.099 1.00 85.44 124 THR A CA 1
ATOM 932 C C . THR A 1 124 ? -8.475 -12.599 5.350 1.00 85.44 124 THR A C 1
ATOM 934 O O . THR A 1 124 ? -7.841 -12.677 6.399 1.00 85.44 124 THR A O 1
ATOM 937 N N . CYS A 1 125 ? -8.171 -11.693 4.408 1.00 83.19 125 CYS A N 1
ATOM 938 C CA . CYS A 1 125 ? -7.101 -10.726 4.624 1.00 83.19 125 CYS A CA 1
ATOM 939 C C . CYS A 1 125 ? -7.455 -9.787 5.781 1.00 83.19 125 CYS A C 1
ATOM 941 O O . CYS A 1 125 ? -8.331 -8.924 5.683 1.00 83.19 125 CYS A O 1
ATOM 943 N N . TYR A 1 126 ? -6.726 -9.941 6.880 1.00 89.00 126 TYR A N 1
ATOM 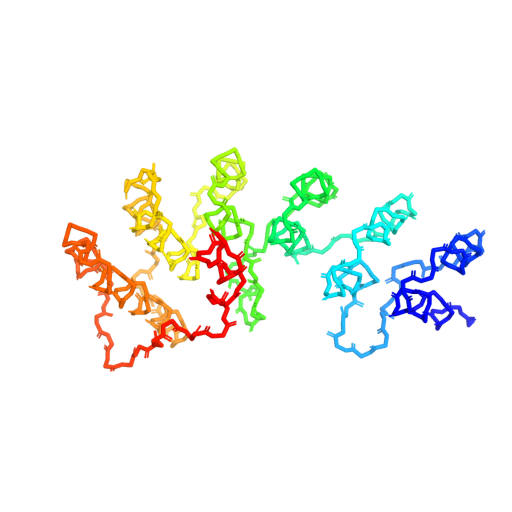944 C CA . TYR A 1 126 ? -6.626 -8.932 7.910 1.00 89.00 126 TYR A CA 1
ATOM 945 C C . TYR A 1 126 ? -5.267 -8.253 7.799 1.00 89.00 126 TYR A C 1
ATOM 947 O O . TYR A 1 126 ? -4.237 -8.879 7.569 1.00 89.00 126 TYR A O 1
ATOM 955 N N . ASN A 1 127 ? -5.263 -6.932 7.921 1.00 87.62 127 ASN A N 1
ATOM 956 C CA . ASN A 1 127 ? -4.032 -6.175 8.016 1.00 87.62 127 ASN A CA 1
ATOM 957 C C . ASN A 1 127 ? -4.295 -4.934 8.884 1.00 87.62 127 ASN A C 1
ATOM 959 O O . ASN A 1 127 ? -5.184 -4.146 8.557 1.00 87.62 127 ASN A O 1
ATOM 963 N N . PRO A 1 128 ? -3.523 -4.711 9.955 1.00 90.25 128 PRO A N 1
ATOM 964 C CA . PRO A 1 128 ? -3.673 -3.539 10.816 1.00 90.25 128 PRO A CA 1
ATOM 965 C C . PRO A 1 128 ? -3.570 -2.192 10.083 1.00 90.25 128 PRO A C 1
ATOM 967 O O . PRO A 1 128 ? -4.293 -1.256 10.405 1.00 90.25 128 PRO A O 1
ATOM 970 N N . ALA A 1 129 ? -2.720 -2.080 9.059 1.00 89.12 129 ALA A N 1
ATOM 971 C CA . ALA A 1 129 ? -2.649 -0.887 8.216 1.00 89.12 129 ALA A CA 1
ATOM 972 C C . ALA A 1 129 ? -3.893 -0.737 7.323 1.00 89.12 129 ALA A C 1
ATOM 974 O O . ALA A 1 129 ? -4.344 0.385 7.094 1.00 89.12 129 ALA A O 1
ATOM 975 N N . ALA A 1 130 ? -4.486 -1.844 6.858 1.00 92.12 130 ALA A N 1
ATOM 976 C CA . ALA A 1 130 ? -5.781 -1.807 6.177 1.00 92.12 130 ALA A CA 1
ATOM 977 C C . ALA A 1 130 ? -6.897 -1.347 7.128 1.00 92.12 130 ALA A C 1
ATOM 979 O O . ALA A 1 130 ? -7.741 -0.557 6.718 1.00 92.12 130 ALA A O 1
ATOM 980 N N . LEU A 1 131 ? -6.864 -1.750 8.405 1.00 94.56 131 LEU A N 1
ATOM 981 C CA . LEU A 1 131 ? -7.780 -1.231 9.423 1.00 94.56 131 LEU A CA 1
ATOM 982 C C . LEU A 1 131 ? -7.622 0.287 9.597 1.00 94.56 131 LEU A C 1
ATOM 984 O O . LEU A 1 131 ? -8.617 0.997 9.522 1.00 94.56 131 LEU A O 1
ATOM 988 N N . CYS A 1 132 ? -6.393 0.804 9.722 1.00 93.19 132 CYS A N 1
ATOM 989 C CA . CYS A 1 132 ? -6.149 2.254 9.754 1.00 93.19 132 CYS A CA 1
ATOM 990 C C . CYS A 1 132 ? -6.715 2.969 8.521 1.00 93.19 132 CYS A C 1
ATOM 992 O O . CYS A 1 132 ? -7.401 3.983 8.653 1.00 93.19 132 CYS A O 1
ATOM 994 N N . ALA A 1 133 ? -6.425 2.444 7.326 1.00 92.81 133 ALA A N 1
ATOM 995 C CA . ALA A 1 133 ? -6.876 3.015 6.062 1.00 92.81 133 ALA A CA 1
ATOM 996 C C . ALA A 1 133 ? -8.405 3.029 5.955 1.00 92.81 133 ALA A C 1
ATOM 998 O O . ALA A 1 133 ? -8.981 4.038 5.550 1.00 92.81 133 ALA A O 1
ATOM 999 N N . ALA A 1 134 ? -9.056 1.930 6.345 1.00 95.19 134 ALA A N 1
ATOM 1000 C CA . ALA A 1 134 ? -10.504 1.834 6.389 1.00 95.19 134 ALA A CA 1
ATOM 1001 C C . ALA A 1 134 ? -11.090 2.842 7.375 1.00 95.19 134 ALA A C 1
ATOM 1003 O O . ALA A 1 134 ? -11.979 3.593 6.988 1.00 95.19 134 ALA A O 1
ATOM 1004 N N . THR A 1 135 ? -10.574 2.901 8.607 1.00 95.25 135 THR A N 1
ATOM 1005 C CA . THR A 1 135 ? -11.076 3.826 9.628 1.00 95.25 135 THR A CA 1
ATOM 1006 C C . THR A 1 135 ? -10.970 5.260 9.145 1.00 95.25 135 THR A C 1
ATOM 1008 O O . THR A 1 135 ? -11.974 5.959 9.130 1.00 95.25 135 THR A O 1
ATOM 1011 N N . PHE A 1 136 ? -9.797 5.666 8.650 1.00 93.75 136 PHE A N 1
ATOM 1012 C CA . PHE A 1 136 ? -9.605 6.996 8.079 1.00 93.75 136 PHE A CA 1
ATOM 1013 C C . PHE A 1 136 ? -10.637 7.299 6.995 1.00 93.75 136 PHE A C 1
ATOM 1015 O O . PHE A 1 136 ? -11.277 8.344 7.020 1.00 93.75 136 PHE A O 1
ATOM 1022 N N . ARG A 1 137 ? -10.841 6.369 6.063 1.00 93.50 137 ARG A N 1
ATOM 1023 C CA . ARG A 1 137 ? -11.736 6.585 4.928 1.00 93.50 137 ARG A CA 1
ATOM 1024 C C . ARG A 1 137 ? -13.203 6.616 5.316 1.00 93.50 137 ARG A C 1
ATOM 1026 O O . ARG A 1 137 ? -13.898 7.483 4.809 1.00 93.50 137 ARG A O 1
ATOM 1033 N N . VAL A 1 138 ? -13.662 5.773 6.233 1.00 93.50 138 VAL A N 1
ATOM 1034 C CA . VAL A 1 138 ? -15.021 5.893 6.791 1.00 93.50 138 VAL A CA 1
ATOM 1035 C C . VAL A 1 138 ? -15.184 7.221 7.546 1.00 93.50 138 VAL A C 1
ATOM 1037 O O . VAL A 1 138 ? -16.243 7.828 7.490 1.00 93.50 138 VAL A O 1
ATOM 1040 N N . SER A 1 139 ? -14.135 7.708 8.219 1.00 92.31 139 SER A N 1
ATOM 1041 C CA . SER A 1 139 ? -14.181 8.972 8.964 1.00 92.31 139 SER A CA 1
ATOM 1042 C C . SER A 1 139 ? -14.228 10.230 8.088 1.00 92.31 139 SER A C 1
ATOM 1044 O O . SER A 1 139 ? -14.809 11.226 8.504 1.00 92.31 139 SER A O 1
ATOM 1046 N N . VAL A 1 140 ? -13.595 10.221 6.907 1.00 90.00 140 VAL A N 1
ATOM 1047 C CA . VAL A 1 140 ? -13.494 11.418 6.038 1.00 90.00 140 VAL A CA 1
ATOM 1048 C C . VAL A 1 140 ? -14.293 11.336 4.744 1.00 90.00 140 VAL A C 1
ATOM 1050 O O . VAL A 1 140 ? -14.334 12.298 3.981 1.00 90.00 140 VAL A O 1
ATOM 1053 N N . SER A 1 141 ? -14.877 10.183 4.444 1.00 81.19 141 SER A N 1
ATOM 1054 C CA . SER A 1 141 ? -15.652 9.953 3.228 1.00 81.19 141 SER A CA 1
ATOM 1055 C C . SER A 1 141 ? -16.821 9.018 3.507 1.00 81.19 141 SER A C 1
ATOM 1057 O O . SER A 1 141 ? -16.833 8.315 4.510 1.00 81.19 141 SER A O 1
ATOM 1059 N N . GLU A 1 142 ? -17.786 8.958 2.593 1.00 77.56 142 GLU A N 1
ATOM 1060 C CA . GLU A 1 142 ? -18.989 8.123 2.724 1.00 77.56 142 GLU A CA 1
ATOM 1061 C C . GLU A 1 142 ? -18.727 6.632 2.419 1.00 77.56 142 GLU A C 1
ATOM 1063 O O . GLU A 1 142 ? -19.515 5.962 1.748 1.00 77.56 142 GLU A O 1
ATOM 1068 N N . MET A 1 143 ? -17.594 6.085 2.870 1.00 88.50 143 MET A N 1
ATOM 1069 C CA . MET A 1 143 ? -17.348 4.648 2.766 1.00 88.50 143 MET A CA 1
ATOM 1070 C C . MET A 1 143 ? -18.176 3.901 3.819 1.00 88.50 143 MET A C 1
ATOM 1072 O O . MET A 1 143 ? -18.321 4.354 4.950 1.00 88.50 143 MET A O 1
ATOM 1076 N N . ASP A 1 144 ? -18.704 2.732 3.455 1.00 92.81 144 ASP A N 1
ATOM 1077 C CA . ASP A 1 144 ? -19.571 1.940 4.329 1.00 92.81 144 ASP A CA 1
ATOM 1078 C C . ASP A 1 144 ? -18.853 1.516 5.630 1.00 92.81 144 ASP A C 1
ATOM 1080 O O . ASP A 1 144 ? -17.901 0.729 5.556 1.00 92.81 144 ASP A O 1
ATOM 1084 N N . PRO A 1 145 ? -19.315 1.945 6.824 1.00 93.44 145 PRO A N 1
ATOM 1085 C CA . PRO A 1 145 ? -18.679 1.616 8.101 1.00 93.44 145 PRO A CA 1
ATOM 1086 C C . PRO A 1 145 ? -18.638 0.112 8.396 1.00 93.44 145 PRO A C 1
ATOM 1088 O O . PRO A 1 145 ? -17.772 -0.346 9.144 1.00 93.44 145 PRO A O 1
ATOM 1091 N N . ARG A 1 146 ? -19.503 -0.700 7.766 1.00 94.94 146 ARG A N 1
ATOM 1092 C CA . ARG A 1 146 ? -19.500 -2.168 7.918 1.00 94.94 146 ARG A CA 1
ATOM 1093 C C . ARG A 1 146 ? -18.185 -2.811 7.475 1.00 94.94 146 ARG A C 1
ATOM 1095 O O . ARG A 1 146 ? -17.897 -3.944 7.860 1.00 94.94 146 ARG A O 1
ATOM 1102 N N . ILE A 1 147 ? -17.366 -2.098 6.701 1.00 94.88 147 ILE A N 1
ATOM 1103 C CA . ILE A 1 147 ? -16.017 -2.528 6.331 1.00 94.88 147 ILE A CA 1
ATOM 1104 C C . ILE A 1 147 ? -15.116 -2.763 7.547 1.00 94.88 147 ILE A C 1
ATOM 1106 O O . ILE A 1 147 ? -14.316 -3.697 7.531 1.00 94.88 147 ILE A O 1
ATOM 1110 N N . ILE A 1 148 ? -15.279 -1.964 8.608 1.00 95.75 148 ILE A N 1
ATOM 1111 C CA . ILE A 1 148 ? -14.496 -2.065 9.841 1.00 95.75 148 ILE A CA 1
ATOM 1112 C C . ILE A 1 148 ? -14.828 -3.373 10.548 1.00 95.75 148 ILE A C 1
ATOM 1114 O O . ILE A 1 148 ? -13.932 -4.166 10.824 1.00 95.75 148 ILE A O 1
ATOM 1118 N N . LEU A 1 149 ? -16.120 -3.656 10.737 1.00 95.69 149 LEU A N 1
ATOM 1119 C CA . LEU A 1 149 ? -16.582 -4.920 11.314 1.00 95.69 149 LEU A CA 1
ATOM 1120 C C . LEU A 1 149 ? -16.123 -6.124 10.493 1.00 95.69 149 LEU A C 1
ATOM 1122 O O . LEU A 1 149 ? -15.688 -7.125 11.056 1.00 95.69 149 LEU A O 1
ATOM 1126 N N . LYS A 1 150 ? -16.178 -6.025 9.161 1.00 95.69 150 LYS A N 1
ATOM 1127 C CA . LYS A 1 150 ? -15.706 -7.098 8.282 1.00 95.69 150 LYS A CA 1
ATOM 1128 C C . LYS A 1 150 ? -14.209 -7.363 8.460 1.00 95.69 150 LYS A C 1
ATOM 1130 O O . LYS A 1 150 ? -13.825 -8.521 8.549 1.00 95.69 150 LYS A O 1
ATOM 1135 N N . LEU A 1 151 ? -13.379 -6.319 8.532 1.00 95.00 151 LEU A N 1
ATOM 1136 C CA . LEU A 1 151 ? -11.945 -6.454 8.811 1.00 95.00 151 LEU A CA 1
ATOM 1137 C C . LEU A 1 151 ? -11.701 -7.083 10.187 1.00 95.00 151 LEU A C 1
ATOM 1139 O O . LEU A 1 151 ? -10.973 -8.066 10.292 1.00 95.00 151 LEU A O 1
ATOM 1143 N N . LEU A 1 152 ? -12.346 -6.558 11.230 1.00 94.62 152 LEU A N 1
ATOM 1144 C CA . LEU A 1 152 ? -12.212 -7.063 12.598 1.00 94.62 152 LEU A CA 1
ATOM 1145 C C . LEU A 1 152 ? -12.670 -8.523 12.733 1.00 94.62 152 LEU A C 1
ATOM 1147 O O . LEU A 1 152 ? -12.088 -9.263 13.520 1.00 94.62 152 LEU A O 1
ATOM 1151 N N . GLY A 1 153 ? -13.640 -8.966 11.928 1.00 94.56 153 GLY A N 1
ATOM 1152 C CA . GLY A 1 153 ? -14.079 -10.364 11.873 1.00 94.56 153 GLY A CA 1
ATOM 1153 C C . GLY A 1 153 ? -12.998 -11.353 11.415 1.00 94.56 153 GLY A C 1
ATOM 1154 O O . GLY A 1 153 ? -13.083 -12.533 11.746 1.00 94.56 153 GLY A O 1
ATOM 1155 N N . TYR A 1 154 ? -11.969 -10.883 10.702 1.00 93.00 154 TYR A N 1
ATOM 1156 C CA . TYR A 1 154 ? -10.815 -11.691 10.283 1.00 93.00 154 TYR A CA 1
ATOM 1157 C C . TYR A 1 154 ? -9.571 -11.473 11.148 1.00 93.00 154 TYR A C 1
ATOM 1159 O O . TYR A 1 154 ? -8.552 -12.130 10.943 1.00 93.00 154 TYR A O 1
ATOM 1167 N N . ARG A 1 155 ? -9.635 -10.571 12.134 1.00 91.75 155 ARG A N 1
ATOM 1168 C CA . ARG A 1 155 ? -8.526 -10.304 13.048 1.00 91.75 155 ARG A CA 1
ATOM 1169 C C . ARG A 1 155 ? -8.194 -11.554 13.859 1.00 91.75 155 ARG A C 1
ATOM 1171 O O . ARG A 1 155 ? -9.054 -12.096 14.548 1.00 91.75 155 ARG A O 1
ATOM 1178 N N . ASN A 1 156 ? -6.923 -11.955 13.880 1.00 88.56 156 ASN A N 1
ATOM 1179 C CA . ASN A 1 156 ? -6.445 -12.968 14.818 1.00 88.56 156 ASN A CA 1
ATOM 1180 C C . ASN A 1 156 ? -6.236 -12.341 16.215 1.00 88.56 156 ASN A C 1
ATOM 1182 O O . ASN A 1 156 ? -5.255 -11.617 16.419 1.00 88.56 156 ASN A O 1
ATOM 1186 N N . PRO A 1 157 ? -7.086 -12.636 17.221 1.00 85.38 157 PRO A N 1
ATOM 1187 C CA . PRO A 1 157 ? -6.989 -12.005 18.537 1.00 85.38 157 PRO A CA 1
ATOM 1188 C C . PRO A 1 157 ? -5.731 -12.419 19.308 1.00 85.38 157 PRO A C 1
ATOM 1190 O O . PRO A 1 157 ? -5.331 -11.734 20.249 1.00 85.38 157 PRO A O 1
ATOM 1193 N N . LYS A 1 158 ? -5.094 -13.529 18.909 1.00 85.25 158 LYS A N 1
ATOM 1194 C CA . LYS A 1 158 ? -3.855 -14.031 19.507 1.00 85.25 158 LYS A CA 1
ATOM 1195 C C . LYS A 1 158 ? -2.605 -13.408 18.892 1.00 85.25 158 LYS A C 1
ATOM 1197 O O . LYS A 1 158 ? -1.514 -13.739 19.344 1.00 85.25 158 LYS A O 1
ATOM 1202 N N . SER A 1 159 ? -2.735 -12.525 17.897 1.00 81.75 159 SER A N 1
ATOM 1203 C CA . SER A 1 159 ? -1.587 -11.820 17.329 1.00 81.75 159 SER A CA 1
ATOM 1204 C C . SER A 1 159 ? -0.848 -11.048 18.428 1.00 81.75 159 SER A C 1
ATOM 1206 O O . SER A 1 159 ? -1.387 -10.157 19.096 1.00 81.75 159 SER A O 1
ATOM 1208 N N . THR A 1 160 ? 0.403 -11.435 18.661 1.00 76.44 160 THR A N 1
ATOM 1209 C CA . THR A 1 160 ? 1.296 -10.805 19.640 1.00 76.44 160 THR A CA 1
ATOM 1210 C C . THR A 1 160 ? 2.266 -9.828 18.991 1.00 76.44 160 THR A C 1
ATOM 1212 O O . THR A 1 160 ? 3.028 -9.189 19.714 1.00 76.44 160 THR A O 1
ATOM 1215 N N . TYR A 1 161 ? 2.219 -9.661 17.662 1.00 80.56 161 TYR A N 1
ATOM 1216 C CA . TYR A 1 161 ? 3.113 -8.769 16.930 1.00 80.56 161 TYR A CA 1
ATOM 1217 C C . TYR A 1 161 ? 2.955 -7.322 17.427 1.00 80.56 161 TYR A C 1
ATOM 1219 O O . TYR A 1 161 ? 1.894 -6.720 17.227 1.00 80.56 161 TYR A O 1
ATOM 1227 N N . PRO A 1 162 ? 3.993 -6.718 18.043 1.00 79.62 162 PRO A N 1
ATOM 1228 C CA . PRO A 1 162 ? 3.889 -5.377 18.620 1.00 79.62 162 PRO A CA 1
ATOM 1229 C C . PRO A 1 162 ? 3.461 -4.320 17.595 1.00 79.62 162 PRO A C 1
ATOM 1231 O O . PRO A 1 162 ? 2.615 -3.475 17.882 1.00 79.62 162 PRO A O 1
ATOM 1234 N N . ARG A 1 163 ? 3.976 -4.425 16.361 1.00 79.00 163 ARG A N 1
ATOM 1235 C CA . ARG A 1 163 ? 3.620 -3.536 15.246 1.00 79.00 163 ARG A CA 1
ATOM 1236 C C . ARG A 1 163 ? 2.136 -3.619 14.876 1.00 79.00 163 ARG A C 1
ATOM 1238 O O . ARG A 1 163 ? 1.545 -2.596 14.547 1.00 79.00 163 ARG A O 1
ATOM 1245 N N . SER A 1 164 ? 1.534 -4.809 14.973 1.00 84.00 164 SER A N 1
ATOM 1246 C CA . SER A 1 164 ? 0.101 -5.009 14.730 1.00 84.00 164 SER A CA 1
ATOM 1247 C C . SER A 1 164 ? -0.724 -4.206 15.724 1.00 84.00 164 SER A C 1
ATOM 1249 O O . SER A 1 164 ? -1.551 -3.397 15.320 1.00 84.00 164 SER A O 1
ATOM 1251 N N . ARG A 1 165 ? -0.440 -4.354 17.023 1.00 85.81 165 ARG A N 1
ATOM 1252 C CA . ARG A 1 165 ? -1.162 -3.633 18.083 1.00 85.81 165 ARG A CA 1
ATOM 1253 C C . ARG A 1 165 ? -1.019 -2.122 17.964 1.00 85.81 165 ARG A C 1
ATOM 1255 O O . ARG A 1 165 ? -1.973 -1.389 18.206 1.00 85.81 165 ARG A O 1
ATOM 1262 N N . LEU A 1 166 ? 0.170 -1.662 17.591 1.00 86.19 166 LEU A N 1
ATOM 1263 C CA . LEU A 1 166 ? 0.456 -0.243 17.434 1.00 86.19 166 LEU A CA 1
ATOM 1264 C C . LEU A 1 166 ? -0.383 0.382 16.311 1.00 86.19 166 LEU A C 1
ATOM 1266 O O . LEU A 1 166 ? -0.998 1.422 16.521 1.00 86.19 166 LEU A O 1
ATOM 1270 N N . LEU A 1 167 ? -0.474 -0.288 15.157 1.00 88.31 167 LEU A N 1
ATOM 1271 C CA . LEU A 1 167 ? -1.339 0.133 14.052 1.00 88.31 167 LEU A CA 1
ATOM 1272 C C . LEU A 1 167 ? -2.826 0.035 14.416 1.00 88.31 167 LEU A C 1
ATOM 1274 O O . LEU A 1 167 ? -3.580 0.964 14.163 1.00 88.31 167 LEU A O 1
ATOM 1278 N N . GLU A 1 168 ? -3.259 -1.032 15.082 1.00 91.81 168 GLU A N 1
ATOM 1279 C CA . GLU A 1 168 ? -4.650 -1.135 15.545 1.00 91.81 168 GLU A CA 1
ATOM 1280 C C . GLU A 1 168 ? -5.022 0.009 16.503 1.00 91.81 168 GLU A C 1
ATOM 1282 O O . GLU A 1 168 ? -6.096 0.595 16.391 1.00 91.81 168 GLU A O 1
ATOM 1287 N N . THR A 1 169 ? -4.104 0.395 17.392 1.00 90.56 169 THR A N 1
ATOM 1288 C CA . THR A 1 169 ? -4.299 1.548 18.284 1.00 90.56 169 THR A CA 1
ATOM 1289 C C . THR A 1 169 ? -4.303 2.866 17.499 1.00 90.56 169 THR A C 1
ATOM 1291 O O . THR A 1 169 ? -5.054 3.783 17.829 1.00 90.56 169 THR A O 1
ATOM 1294 N N . THR A 1 170 ? -3.534 2.970 16.411 1.00 90.56 170 THR A N 1
ATOM 1295 C CA . THR A 1 170 ? -3.633 4.103 15.477 1.00 90.56 170 THR A CA 1
ATOM 1296 C C . THR A 1 170 ? -5.014 4.196 14.833 1.00 90.56 170 THR A C 1
ATOM 1298 O O . THR A 1 170 ? -5.538 5.302 14.733 1.00 90.56 170 THR A O 1
ATOM 1301 N N . ALA A 1 171 ? -5.648 3.080 14.460 1.00 93.69 171 ALA A N 1
ATOM 1302 C CA . ALA A 1 171 ? -7.023 3.098 13.957 1.00 93.69 171 ALA A CA 1
ATOM 1303 C C . ALA A 1 171 ? -7.996 3.695 14.994 1.00 93.69 171 ALA A C 1
ATOM 1305 O O . ALA A 1 171 ? -8.806 4.553 14.647 1.00 93.69 171 ALA A O 1
ATOM 1306 N N . THR A 1 172 ? -7.859 3.333 16.273 1.00 93.50 172 THR A N 1
ATOM 1307 C CA . THR A 1 172 ? -8.612 3.944 17.386 1.00 93.50 172 THR A CA 1
ATOM 1308 C C . THR A 1 172 ? -8.367 5.450 17.485 1.00 93.50 172 THR A C 1
ATOM 1310 O O . THR A 1 172 ? -9.312 6.229 17.597 1.00 93.50 172 THR A O 1
ATOM 1313 N N . GLY A 1 173 ? -7.104 5.878 17.392 1.00 91.56 173 GLY A N 1
ATOM 1314 C CA . GLY A 1 173 ? -6.735 7.295 17.401 1.00 91.56 173 GLY A CA 1
ATOM 1315 C C . GLY A 1 173 ? -7.339 8.081 16.233 1.00 91.56 173 GLY A C 1
ATOM 1316 O O . GLY A 1 173 ? -7.795 9.205 16.429 1.00 91.56 173 GLY A O 1
ATOM 1317 N N . ILE A 1 174 ? -7.400 7.483 15.038 1.00 92.12 174 ILE A N 1
ATOM 1318 C CA . ILE A 1 174 ? -8.061 8.076 13.868 1.00 92.12 174 ILE A CA 1
ATOM 1319 C C . ILE A 1 174 ? -9.563 8.243 14.136 1.00 92.12 174 ILE A C 1
ATOM 1321 O O . ILE A 1 174 ? -10.071 9.349 13.977 1.00 92.12 174 ILE A O 1
ATOM 1325 N N . ALA A 1 175 ? -10.259 7.195 14.595 1.00 94.25 175 ALA A N 1
ATOM 1326 C CA . ALA A 1 175 ? -11.693 7.274 14.896 1.00 94.25 175 ALA A CA 1
ATOM 1327 C C . ALA A 1 175 ? -12.005 8.368 15.931 1.00 94.25 175 ALA A C 1
ATOM 1329 O O . ALA A 1 175 ? -12.931 9.152 15.741 1.00 94.25 175 ALA A O 1
ATOM 1330 N N . ALA A 1 176 ? -11.193 8.466 16.989 1.00 93.06 176 ALA A N 1
ATOM 1331 C CA . ALA A 1 176 ? -11.331 9.505 18.005 1.00 93.06 176 ALA A CA 1
ATOM 1332 C C . ALA A 1 176 ? -11.075 10.917 17.445 1.00 93.06 176 ALA A C 1
ATOM 1334 O O . ALA A 1 176 ? -11.819 11.840 17.759 1.00 93.06 176 ALA A O 1
ATOM 1335 N N . CYS A 1 177 ? -10.059 11.086 16.591 1.00 92.56 177 CYS A N 1
ATOM 1336 C CA . CYS A 1 177 ? -9.716 12.375 15.977 1.00 92.56 177 CYS A CA 1
ATOM 1337 C C . CYS A 1 177 ? -10.835 12.938 15.085 1.00 92.56 177 CYS A C 1
ATOM 1339 O O . CYS A 1 177 ? -10.941 14.153 14.941 1.00 92.56 177 CYS A O 1
ATOM 1341 N N . TYR A 1 178 ? -11.642 12.064 14.483 1.00 93.12 178 TYR A N 1
ATOM 1342 C CA . TYR A 1 178 ? -12.785 12.426 13.639 1.00 93.12 178 TYR A CA 1
ATOM 1343 C C . TYR A 1 178 ? -14.137 12.254 14.346 1.00 93.12 178 TYR A C 1
ATOM 1345 O O . TYR A 1 178 ? -15.171 12.218 13.679 1.00 93.12 178 TYR A O 1
ATOM 1353 N N . GLU A 1 179 ? -14.126 12.110 15.676 1.00 95.06 179 GLU A N 1
ATOM 1354 C CA . GLU A 1 179 ? -15.322 12.002 16.523 1.00 95.06 179 GLU A CA 1
ATOM 1355 C C . GLU A 1 179 ? -16.297 10.887 16.084 1.00 95.06 179 GLU A C 1
ATOM 1357 O O . GLU A 1 179 ? -17.508 10.979 16.270 1.00 95.06 179 GLU A O 1
ATOM 1362 N N . GLN A 1 180 ? -15.772 9.794 15.516 1.00 94.81 180 GLN A N 1
ATOM 1363 C CA . GLN A 1 180 ? -16.559 8.651 15.042 1.00 94.81 180 GLN A CA 1
ATOM 1364 C C . GLN A 1 180 ? -16.876 7.691 16.193 1.00 94.81 180 GLN A C 1
ATOM 1366 O O . GLN A 1 180 ? -16.243 6.640 16.336 1.00 94.81 180 GLN A O 1
ATOM 1371 N N . ILE A 1 181 ? -17.840 8.062 17.036 1.00 95.00 181 ILE A N 1
ATOM 1372 C CA . ILE A 1 181 ? -18.162 7.356 18.287 1.00 95.00 181 ILE A CA 1
ATOM 1373 C C . ILE A 1 181 ? -18.542 5.890 18.046 1.00 95.00 181 ILE A C 1
ATOM 1375 O O . ILE A 1 181 ? -18.070 5.004 18.759 1.00 95.00 181 ILE A O 1
ATOM 1379 N N . GLU A 1 182 ? -19.333 5.602 17.013 1.00 95.31 182 GLU A N 1
ATOM 1380 C CA . GLU A 1 182 ? -19.763 4.242 16.686 1.00 95.31 182 GLU A CA 1
ATOM 1381 C C . GLU A 1 182 ? -18.582 3.361 16.264 1.00 95.31 182 GLU A C 1
ATOM 1383 O O . GLU A 1 182 ? -18.484 2.208 16.685 1.00 95.31 182 GLU A O 1
ATOM 1388 N N . ILE A 1 183 ? -17.660 3.899 15.459 1.00 95.56 183 ILE A N 1
ATOM 1389 C CA . ILE A 1 183 ? -16.451 3.178 15.036 1.00 95.56 183 ILE A CA 1
ATOM 1390 C C . ILE A 1 183 ? -15.525 2.967 16.232 1.00 95.56 183 ILE A C 1
ATOM 1392 O O . ILE A 1 183 ? -14.957 1.889 16.395 1.00 95.56 183 ILE A O 1
ATOM 1396 N N . LEU A 1 184 ? -15.388 3.982 17.086 1.00 94.94 184 LEU A N 1
ATOM 1397 C CA . LEU A 1 184 ? -14.558 3.911 18.280 1.00 94.94 184 LEU A CA 1
ATOM 1398 C C . LEU A 1 184 ? -15.034 2.799 19.223 1.00 94.94 184 LEU A C 1
ATOM 1400 O O . LEU A 1 184 ? -14.214 2.008 19.688 1.00 94.94 184 LEU A O 1
ATOM 1404 N N . GLN A 1 185 ? -16.349 2.684 19.434 1.00 95.31 185 GLN A N 1
ATOM 1405 C CA . GLN A 1 185 ? -16.933 1.599 20.222 1.00 95.31 185 GLN A CA 1
ATOM 1406 C C . GLN A 1 185 ? -16.619 0.228 19.606 1.00 95.31 185 GLN A C 1
ATOM 1408 O O . GLN A 1 185 ? -16.130 -0.659 20.302 1.00 95.31 185 GLN A O 1
ATOM 1413 N N . GLN A 1 186 ? -16.813 0.071 18.291 1.00 95.06 186 GLN A N 1
ATOM 1414 C CA . GLN A 1 186 ? -16.494 -1.182 17.596 1.00 95.06 186 GLN A CA 1
ATOM 1415 C C . GLN A 1 186 ? -15.019 -1.570 17.753 1.00 95.06 186 GLN A C 1
ATOM 1417 O O . GLN A 1 186 ? -14.709 -2.744 17.962 1.00 95.06 186 GLN A O 1
ATOM 1422 N N . LEU A 1 187 ? -14.106 -0.599 17.667 1.00 95.00 187 LEU A N 1
ATOM 1423 C CA . LEU A 1 187 ? -12.676 -0.830 17.856 1.00 95.00 187 LEU A CA 1
ATOM 1424 C C . LEU A 1 187 ? -12.362 -1.240 19.300 1.00 95.00 187 LEU A C 1
ATOM 1426 O O . LEU A 1 187 ? -11.618 -2.198 19.492 1.00 95.00 187 LEU A O 1
ATOM 1430 N N . PHE A 1 188 ? -12.955 -0.592 20.307 1.00 94.06 188 PHE A N 1
ATOM 1431 C CA . PHE A 1 188 ? -12.780 -0.969 21.716 1.00 94.06 188 PHE A CA 1
ATOM 1432 C C . PHE A 1 188 ? -13.271 -2.383 22.035 1.00 94.06 188 PHE A C 1
ATOM 1434 O O . PHE A 1 188 ? -12.646 -3.070 22.842 1.00 94.06 188 PHE A O 1
ATOM 1441 N N . ASP A 1 189 ? -14.326 -2.843 21.365 1.00 93.94 189 ASP A N 1
ATOM 1442 C CA . ASP A 1 189 ? -14.868 -4.186 21.578 1.00 93.94 189 ASP A CA 1
ATOM 1443 C C . ASP A 1 189 ? -13.961 -5.298 21.001 1.00 93.94 189 ASP A C 1
ATOM 1445 O O . ASP A 1 189 ? -14.004 -6.437 21.467 1.00 93.94 189 ASP A O 1
ATOM 1449 N N . HIS A 1 190 ? -13.121 -4.992 20.001 1.00 93.56 190 HIS A N 1
ATOM 1450 C CA . HIS A 1 190 ? -12.367 -6.002 19.234 1.00 93.56 190 HIS A CA 1
ATOM 1451 C C . HIS A 1 190 ? -10.839 -5.885 19.333 1.00 93.56 190 HIS A C 1
ATOM 1453 O O . HIS A 1 190 ? -10.120 -6.859 19.067 1.00 93.56 190 HIS A O 1
ATOM 1459 N N . VAL A 1 191 ? -10.323 -4.706 19.680 1.00 90.69 191 VAL A N 1
ATOM 1460 C CA . VAL A 1 191 ? -8.891 -4.401 19.714 1.00 90.69 191 VAL A CA 1
ATOM 1461 C C . VAL A 1 191 ? -8.443 -4.209 21.165 1.00 90.69 191 VAL A C 1
ATOM 1463 O O . VAL A 1 191 ? -8.991 -3.366 21.872 1.00 90.69 191 VAL A O 1
ATOM 1466 N N . PRO A 1 192 ? -7.414 -4.938 21.639 1.00 85.94 192 PRO A N 1
ATOM 1467 C CA . PRO A 1 192 ? -6.859 -4.706 22.961 1.00 85.94 192 PRO A CA 1
ATOM 1468 C C . PRO A 1 192 ? -6.199 -3.326 23.009 1.00 85.94 192 PRO A C 1
ATOM 1470 O O . PRO A 1 192 ? -5.342 -3.008 22.185 1.00 85.94 192 PRO A O 1
ATOM 1473 N N . MET A 1 193 ? -6.570 -2.519 24.000 1.00 79.19 193 MET A N 1
ATOM 1474 C CA . MET A 1 193 ? -5.999 -1.185 24.159 1.00 79.19 193 MET A CA 1
ATOM 1475 C C . MET A 1 193 ? -4.517 -1.250 24.536 1.00 79.19 193 MET A C 1
ATOM 1477 O O . MET A 1 193 ? -4.126 -1.917 25.497 1.00 79.19 193 MET A O 1
ATOM 1481 N N . SER A 1 194 ? -3.697 -0.526 23.776 1.00 77.75 194 SER A N 1
ATOM 1482 C CA . SER A 1 194 ? -2.293 -0.263 24.084 1.00 77.75 194 SER A CA 1
ATOM 1483 C C . SER A 1 194 ? -2.142 1.128 24.698 1.00 77.75 194 SER A C 1
ATOM 1485 O O . SER A 1 194 ? -2.929 2.029 24.417 1.00 77.75 194 SER A O 1
ATOM 1487 N N . LYS A 1 195 ? -1.102 1.319 25.518 1.00 76.00 195 LYS A N 1
ATOM 1488 C CA . LYS A 1 195 ? -0.692 2.660 25.974 1.00 76.00 195 LYS A CA 1
ATOM 1489 C C . LYS A 1 195 ? 0.023 3.448 24.873 1.00 76.00 195 LYS A C 1
ATOM 1491 O O . LYS A 1 195 ? 0.103 4.669 24.958 1.00 76.00 195 LYS A O 1
ATOM 1496 N N . ASP A 1 196 ? 0.508 2.743 23.854 1.00 74.62 196 ASP A N 1
ATOM 1497 C CA . ASP A 1 196 ? 1.251 3.305 22.737 1.00 74.62 196 ASP A CA 1
ATOM 1498 C C . ASP A 1 196 ? 0.362 3.371 21.496 1.00 74.62 196 ASP A C 1
ATOM 1500 O O . ASP A 1 196 ? -0.197 2.358 21.067 1.00 74.62 196 ASP A O 1
ATOM 1504 N N . ALA A 1 197 ? 0.279 4.555 20.896 1.00 65.94 197 ALA A N 1
ATOM 1505 C CA . ALA A 1 197 ? -0.369 4.796 19.615 1.00 65.94 197 ALA A CA 1
ATOM 1506 C C . ALA A 1 197 ? 0.554 5.660 18.753 1.00 65.94 197 ALA A C 1
ATOM 1508 O O . ALA A 1 197 ? 1.141 6.621 19.259 1.00 65.94 197 ALA A O 1
ATOM 1509 N N . TYR A 1 198 ? 0.642 5.394 17.447 1.00 67.75 198 TYR A N 1
ATOM 1510 C CA . TYR A 1 198 ? 1.083 6.459 16.551 1.00 67.75 198 TYR A CA 1
ATOM 1511 C C . TYR A 1 198 ? -0.085 7.421 16.373 1.00 67.75 198 TYR A C 1
ATOM 1513 O O . TYR A 1 198 ? -1.138 7.029 15.865 1.00 67.75 198 TYR A O 1
ATOM 1521 N N . LEU A 1 199 ? 0.121 8.686 16.745 1.00 56.72 199 LEU A N 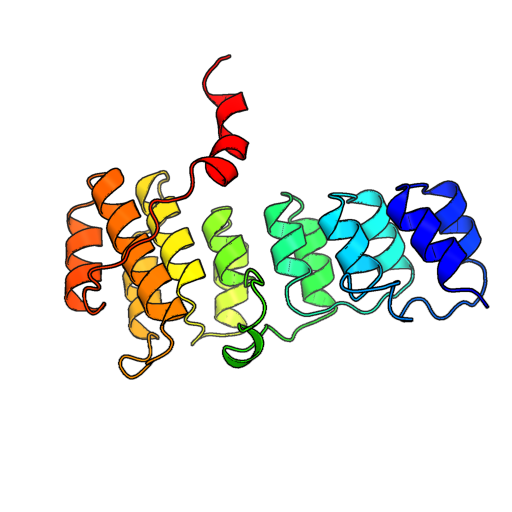1
ATOM 1522 C CA . LEU A 1 199 ? -0.612 9.772 16.106 1.00 56.72 199 LEU A CA 1
ATOM 1523 C C . LEU A 1 199 ? -0.401 9.622 14.595 1.00 56.72 199 LEU A C 1
ATOM 1525 O O . LEU A 1 199 ? 0.748 9.397 14.196 1.00 56.72 199 LEU A O 1
ATOM 1529 N N . PRO A 1 200 ? -1.449 9.729 13.757 1.00 55.38 200 PRO A N 1
ATOM 1530 C CA . PRO A 1 200 ? -1.257 9.761 12.317 1.00 55.38 200 PRO A CA 1
ATOM 1531 C C . PRO A 1 200 ? -0.210 10.834 12.017 1.00 55.38 200 PRO A C 1
ATOM 1533 O O . PRO A 1 200 ? -0.406 12.016 12.311 1.00 55.38 200 PRO A O 1
ATOM 1536 N N . ALA A 1 201 ? 0.965 10.407 11.548 1.00 43.03 201 ALA A N 1
ATOM 1537 C CA . ALA A 1 201 ? 2.060 11.323 11.306 1.00 43.03 201 ALA A CA 1
ATOM 1538 C C . ALA A 1 201 ? 1.567 12.342 10.277 1.00 43.03 201 ALA A C 1
ATOM 1540 O O . ALA A 1 201 ? 1.209 11.984 9.155 1.00 43.03 201 ALA A O 1
ATOM 1541 N N . LYS A 1 202 ? 1.567 13.622 10.664 1.00 42.03 202 LYS A N 1
ATOM 1542 C CA . LYS A 1 202 ? 1.219 14.770 9.809 1.00 42.03 202 LYS A CA 1
ATOM 1543 C C . LYS A 1 202 ? 1.860 14.724 8.412 1.00 42.03 202 LYS A C 1
ATOM 1545 O O . LYS A 1 202 ? 1.380 15.405 7.518 1.00 42.03 202 LYS A O 1
ATOM 1550 N N . GLN A 1 203 ? 2.939 13.967 8.215 1.00 40.59 203 GLN A N 1
ATOM 1551 C CA . GLN A 1 203 ? 3.730 13.979 6.988 1.00 40.59 203 GLN A CA 1
ATOM 1552 C C . GLN A 1 203 ? 3.113 13.249 5.786 1.00 40.59 203 GLN A C 1
ATOM 1554 O O . GLN A 1 203 ? 3.403 13.664 4.670 1.00 40.59 203 GLN A O 1
ATOM 1559 N N . GLU A 1 204 ? 2.225 12.262 5.954 1.00 42.00 204 GLU A N 1
ATOM 1560 C CA . GLU A 1 204 ? 1.529 11.646 4.799 1.00 42.00 204 GLU A CA 1
ATOM 1561 C C . GLU A 1 204 ? 0.139 12.250 4.535 1.00 42.00 204 GLU A C 1
ATOM 1563 O O . GLU A 1 204 ? -0.359 12.200 3.413 1.00 42.00 204 GLU A O 1
ATOM 1568 N N . PHE A 1 205 ? -0.432 12.955 5.517 1.00 42.66 205 PHE A N 1
ATOM 1569 C CA . PHE A 1 205 ? -1.634 13.785 5.342 1.00 42.66 205 PHE A CA 1
ATOM 1570 C C . PHE A 1 205 ? -1.390 15.054 4.501 1.00 42.66 205 PHE A C 1
ATOM 1572 O O . PHE A 1 205 ? -2.337 15.696 4.051 1.00 42.66 205 PHE A O 1
ATOM 1579 N N . LEU A 1 206 ? -0.127 15.416 4.246 1.00 37.53 206 LEU A N 1
ATOM 1580 C CA . LEU A 1 206 ? 0.240 16.564 3.407 1.00 37.53 206 LEU A CA 1
ATOM 1581 C C . LEU A 1 206 ? 0.007 16.341 1.907 1.00 37.53 206 LEU A C 1
ATOM 1583 O O . LEU A 1 206 ? 0.015 17.315 1.158 1.00 37.53 206 LEU A O 1
ATOM 1587 N N . ILE A 1 207 ? -0.258 15.108 1.459 1.00 45.62 207 ILE A N 1
ATOM 1588 C CA . ILE A 1 207 ? -0.629 14.859 0.056 1.00 45.62 207 ILE A CA 1
ATOM 1589 C C . ILE A 1 207 ? -1.994 15.504 -0.276 1.00 45.62 207 ILE A C 1
ATOM 1591 O O . ILE A 1 207 ? -2.242 15.827 -1.435 1.00 45.62 207 ILE A O 1
ATOM 1595 N N . ASP A 1 208 ? -2.828 15.804 0.730 1.00 42.75 208 ASP A N 1
ATOM 1596 C CA . ASP A 1 208 ? -4.152 16.423 0.542 1.00 42.75 208 ASP A CA 1
ATOM 1597 C C . ASP A 1 208 ? -4.218 17.930 0.883 1.00 42.75 208 ASP A C 1
ATOM 1599 O O . ASP A 1 208 ? -5.242 18.577 0.663 1.00 42.75 208 ASP A O 1
ATOM 1603 N N . GLN A 1 209 ? -3.136 18.557 1.369 1.00 40.53 209 GLN A N 1
ATOM 1604 C CA . GLN A 1 209 ? -3.183 19.988 1.733 1.00 40.53 209 GLN A CA 1
ATOM 1605 C C . GLN A 1 209 ? -3.158 20.961 0.542 1.00 40.53 209 GLN A C 1
ATOM 1607 O O . GLN A 1 209 ? -3.466 22.137 0.718 1.00 40.53 209 GLN A O 1
ATOM 1612 N N . ASN A 1 210 ? -2.908 20.487 -0.683 1.00 37.28 210 ASN A N 1
ATOM 1613 C CA . ASN A 1 210 ? -3.019 21.319 -1.890 1.00 37.28 210 ASN A CA 1
ATOM 1614 C C . ASN A 1 210 ? -4.458 21.443 -2.435 1.00 37.28 210 ASN A C 1
ATOM 1616 O O . ASN A 1 210 ? -4.653 22.085 -3.464 1.00 37.28 210 ASN A O 1
ATOM 1620 N N . ARG A 1 211 ? -5.469 20.849 -1.780 1.00 39.72 211 ARG A N 1
ATOM 1621 C CA . ARG A 1 211 ? -6.884 20.941 -2.197 1.00 39.72 211 ARG A CA 1
ATOM 1622 C C . ARG A 1 211 ? -7.781 21.802 -1.302 1.00 39.72 211 ARG A C 1
ATOM 1624 O O . ARG A 1 211 ? -8.916 22.047 -1.686 1.00 39.72 211 ARG A O 1
ATOM 1631 N N . PHE A 1 212 ? -7.288 22.291 -0.163 1.00 36.56 212 PHE A N 1
ATOM 1632 C CA . PHE A 1 212 ? -8.094 23.075 0.790 1.00 36.56 212 PHE A CA 1
ATOM 1633 C C . PHE A 1 212 ? -7.741 24.573 0.861 1.00 36.56 212 PHE A C 1
ATOM 1635 O O . PHE A 1 212 ? -8.392 25.310 1.595 1.00 36.56 212 PHE A O 1
ATOM 1642 N N . PHE A 1 213 ? -6.758 25.040 0.083 1.00 32.62 213 PHE A N 1
ATOM 1643 C CA . PHE A 1 213 ? -6.390 26.462 -0.013 1.00 32.62 213 PHE A CA 1
ATOM 1644 C C . PHE A 1 213 ? -6.324 26.960 -1.468 1.00 32.62 213 PHE A C 1
ATOM 1646 O O . PHE A 1 213 ? -5.342 27.582 -1.875 1.00 32.62 213 PHE A O 1
ATOM 1653 N N . ALA A 1 214 ? -7.372 26.680 -2.245 1.00 31.30 214 ALA A N 1
ATOM 1654 C CA . ALA A 1 214 ? -7.689 27.377 -3.490 1.00 31.30 214 ALA A CA 1
ATOM 1655 C C . ALA A 1 214 ? -9.159 27.804 -3.462 1.00 31.30 214 ALA A C 1
ATOM 1657 O O . ALA A 1 214 ? -9.985 26.973 -3.019 1.00 31.30 214 ALA A O 1
#

Organism: NCBI:txid2512241

InterPro domains:
  IPR036770 Ankyrin repeat-containing domain superfamily [G3DSA:1.25.40.20] (4-201)
  IPR036770 Ankyrin repeat-containing domain superfamily [SSF48403] (7-190)

Sequence (214 aa):
MPPFAVSCAVLRSNLKLLSLTLEVNIDHNASTFGTYGTLLRLALRLNSIQTSIMLLKAGVDVTHGDSARATLLGDQDLGKEILRRNPLEATEDDLESSEVTLLGAALLTGNSSLVQEAWKRNPTCYNPAALCAATFRVSVSEMDPRIILKLLGYRNPKSTYPRSRLLETTATGIAACYEQIEILQQLFDHVPMSKDAYLPAKQEFLIDQNRFFA

Secondary structure (DSSP, 8-state):
--HHHHHHHHHTT-HHHHHHHHHS---TTSPPSSTT-SHHHHHHHTT-HHHHHHHHHTTPPP-TTHHHHHHHTT-HHHHHHHHHH--PPPPGGGGGS-PPPHHHHHHHHT-HHHHHHHHHH-TT---HHHHHHHHHHHHHS---THHHHHHHHT--TT---HHHHHHHHHHHHHHHHTT-HHHHHHHHHHSPPPS------TTTGGGGGGGS--

Foldseek 3Di:
DQQVQCLVCLLVVPVVSNVVSLVPPDDQLPAHPDDQHHSLSSNLVVLNPVSNVVSVVSVHDADAQSLLSCLLSVNNVSSVSSCVRPVDHDDPVNVVPVGQTQLLSCLLNVPVVSVVVSCVSPVLDADLSSLLSNLLCVLPHVDDLVVNVSNLVSDDLPDPPPVSLQSLLQSLLSCVVSVVVVSNVVSPVRHDDDPHYDPPPVVVVVVCPVPPPD

pLDDT: mean 83.11, std 15.68, range [31.3, 95.75]

Radius of gyration: 18.99 Å; chains: 1; bounding box: 47×41×53 Å